Protein AF-A0A0U1DYI3-F1 (afdb_monomer)

Solvent-accessible surface area (backbone atoms only — not comparable to full-atom values): 13463 Å² total; per-residue (Å²): 110,65,49,66,52,28,63,74,44,51,76,46,59,40,21,33,39,53,52,50,93,85,54,82,95,59,76,61,52,73,44,30,88,80,45,42,19,64,55,32,14,53,51,34,18,60,38,49,72,36,72,70,21,25,23,59,36,43,20,56,48,52,52,47,29,52,50,22,42,48,50,27,14,52,50,64,50,70,53,93,82,72,96,64,70,62,54,54,52,27,42,40,32,20,21,21,46,53,13,14,49,52,27,3,35,49,48,36,30,52,76,70,68,48,51,75,76,51,30,54,41,50,42,40,52,51,50,52,44,4,51,50,49,49,34,69,74,34,84,80,52,47,44,48,89,99,51,103,42,44,48,62,46,50,46,37,24,70,54,50,76,85,72,60,88,92,59,91,48,84,78,68,54,85,52,40,59,62,29,38,40,42,46,45,45,50,48,33,40,54,45,61,64,52,48,60,78,45,94,48,44,65,62,87,52,31,57,81,53,43,68,57,54,76,61,77,47,54,83,92,44,44,67,61,50,45,52,21,45,50,51,42,33,37,77,72,76,45,61,56,50,55,62,52,36,44,54,32,20,29,32,14,37,72,104

Nearest PDB structures (foldseek):
  7fik-assembly1_O  TM=2.768E-01  e=4.141E+00  Xenopus laevis
  7mwr-assembly1_B  TM=2.407E-01  e=6.185E+00  synthetic construct

pLDDT: mean 81.34, std 14.05, range [35.44, 97.56]

Mean predicted aligned error: 7.15 Å

Foldseek 3Di:
DLQVVLLVCLLQLCLLQPNPPPRPPHHRDDCNVVLQNPVLLQVLLVQLLDLNSLQQNLLSLLVLLVVLLLVLLLVLLVDPDDPDPPSLSSLLSSLLSLLSNLLSLLVNCVVVVHDPLVSLQSSLVSNVSNLCVNLVPDDVSQDDPPDPDGSLLSSCQRRPDNRDPPPPDPVSPCCNLLSVLLSSLLSNCVSNVQFAPDPLADNVQDDHGHGNGLSSDDPVCSVVSSRSSLSVCVVSVNNCSSVSSVVSNCSSSVD

Structure (mmCIF, N/CA/C/O backbone):
data_AF-A0A0U1DYI3-F1
#
_entry.id   AF-A0A0U1DYI3-F1
#
loop_
_atom_site.group_PDB
_atom_site.id
_atom_site.type_symbol
_atom_site.label_atom_id
_atom_site.label_alt_id
_atom_site.label_comp_id
_atom_site.label_asym_id
_atom_site.label_entity_id
_atom_site.label_seq_id
_atom_site.pdbx_PDB_ins_code
_atom_site.Cartn_x
_atom_site.Cartn_y
_atom_site.Cartn_z
_atom_site.occupancy
_atom_site.B_iso_or_equiv
_atom_site.auth_seq_id
_atom_site.auth_comp_id
_atom_site.auth_asym_id
_atom_site.auth_atom_id
_atom_site.pdbx_PDB_model_num
ATOM 1 N N . MET A 1 1 ? -18.669 -13.130 19.307 1.00 49.28 1 MET A N 1
ATOM 2 C CA . MET A 1 1 ? -19.810 -12.830 18.419 1.00 49.28 1 MET A CA 1
ATOM 3 C C . MET A 1 1 ? -19.307 -11.941 17.291 1.00 49.28 1 MET A C 1
ATOM 5 O O . MET A 1 1 ? -19.228 -12.458 16.195 1.00 49.28 1 MET A O 1
ATOM 9 N N . ILE A 1 2 ? -18.724 -10.771 17.591 1.00 54.38 2 ILE A N 1
ATOM 10 C CA . ILE A 1 2 ? -18.067 -9.880 16.605 1.00 54.38 2 ILE A CA 1
ATOM 11 C C . ILE A 1 2 ? -17.013 -10.596 15.723 1.00 54.38 2 ILE A C 1
ATOM 13 O O . ILE A 1 2 ? -17.045 -10.454 14.509 1.00 54.38 2 ILE A O 1
ATOM 17 N N . ALA A 1 3 ? -16.145 -11.452 16.282 1.00 49.19 3 ALA A N 1
ATOM 18 C CA . ALA A 1 3 ? -15.135 -12.175 15.486 1.00 49.19 3 ALA A CA 1
ATOM 19 C C . ALA A 1 3 ? -15.698 -13.188 14.458 1.00 49.19 3 ALA A C 1
ATOM 21 O O . ALA A 1 3 ? -15.074 -13.418 13.431 1.00 49.19 3 ALA A O 1
ATOM 22 N N . ALA A 1 4 ? -16.868 -13.791 14.710 1.00 48.50 4 ALA A N 1
ATOM 23 C CA . ALA A 1 4 ? -17.509 -14.684 13.734 1.00 48.50 4 ALA A CA 1
ATOM 24 C C . ALA A 1 4 ? -18.247 -13.890 12.641 1.00 48.50 4 ALA A C 1
ATOM 26 O O . ALA A 1 4 ? -18.343 -14.345 11.504 1.00 48.50 4 ALA A O 1
ATOM 27 N N . ASP A 1 5 ? -18.733 -12.695 12.990 1.00 59.09 5 ASP A N 1
ATOM 28 C CA . ASP A 1 5 ? -19.397 -11.781 12.063 1.00 59.09 5 ASP A CA 1
ATOM 29 C C . ASP A 1 5 ? -18.382 -11.089 11.129 1.00 59.09 5 ASP A C 1
ATOM 31 O O . ASP A 1 5 ? -18.701 -10.826 9.976 1.00 59.09 5 ASP A O 1
ATOM 35 N N . ALA A 1 6 ? -17.137 -10.877 11.574 1.00 63.16 6 ALA A N 1
ATOM 36 C CA . ALA A 1 6 ? -16.061 -10.282 10.775 1.00 63.16 6 ALA A CA 1
ATOM 37 C C . ALA A 1 6 ? -15.700 -11.107 9.523 1.00 63.16 6 ALA A C 1
ATOM 39 O O . ALA A 1 6 ? -15.696 -10.571 8.419 1.00 63.16 6 ALA A O 1
ATOM 40 N N . VAL A 1 7 ? -15.499 -12.422 9.670 1.00 69.56 7 VAL A N 1
ATOM 41 C CA . VAL A 1 7 ? -15.219 -13.333 8.539 1.00 69.56 7 VAL A CA 1
ATOM 42 C C . VAL A 1 7 ? -16.392 -13.369 7.549 1.00 69.56 7 VAL A C 1
ATOM 44 O O . VAL A 1 7 ? -16.213 -13.395 6.333 1.00 69.56 7 VAL A O 1
ATOM 47 N N . ALA A 1 8 ? -17.630 -13.308 8.051 1.00 71.19 8 ALA A N 1
ATOM 48 C CA . ALA A 1 8 ? -18.823 -13.279 7.204 1.00 71.19 8 ALA A CA 1
ATOM 49 C C . ALA A 1 8 ? -18.951 -11.985 6.374 1.00 71.19 8 ALA A C 1
ATOM 51 O O . ALA A 1 8 ? -19.665 -11.974 5.368 1.00 71.19 8 ALA A O 1
ATOM 52 N N . LEU A 1 9 ? -18.269 -10.910 6.783 1.00 79.31 9 LEU A N 1
ATOM 53 C CA . LEU A 1 9 ? -18.264 -9.614 6.108 1.00 79.31 9 LEU A CA 1
ATOM 54 C C . LEU A 1 9 ? -17.097 -9.444 5.125 1.00 79.31 9 LEU A C 1
ATOM 56 O O . LEU A 1 9 ? -17.082 -8.459 4.394 1.00 79.31 9 LEU A O 1
ATOM 60 N N . GLU A 1 10 ? -16.151 -10.381 5.033 1.00 83.25 10 GLU A N 1
ATOM 61 C CA . GLU A 1 10 ? -15.030 -10.286 4.082 1.00 83.25 10 GLU A CA 1
ATOM 62 C C . GLU A 1 10 ? -15.452 -10.058 2.621 1.00 83.25 10 GLU A C 1
ATOM 64 O O . GLU A 1 10 ? -14.819 -9.231 1.957 1.00 83.25 10 GLU A O 1
ATOM 69 N N . PRO A 1 11 ? -16.515 -10.709 2.087 1.00 79.69 11 PRO A N 1
ATOM 70 C CA . PRO A 1 11 ? -16.958 -10.448 0.718 1.00 79.69 11 PRO A CA 1
ATOM 71 C C . PRO A 1 11 ? -17.399 -8.996 0.505 1.00 79.69 11 PRO A C 1
ATOM 73 O O . PRO A 1 11 ? -17.396 -8.510 -0.619 1.00 79.69 11 PRO A O 1
ATOM 76 N N . TYR A 1 12 ? -17.776 -8.295 1.576 1.00 84.19 12 TYR A N 1
ATOM 77 C CA . TYR A 1 12 ? -18.286 -6.934 1.508 1.00 84.19 12 TYR A CA 1
ATOM 78 C C . TYR A 1 12 ? -17.201 -5.869 1.322 1.00 84.19 12 TYR A C 1
ATOM 80 O O . TYR A 1 12 ? -17.501 -4.762 0.884 1.00 84.19 12 TYR A O 1
ATOM 88 N N . GLN A 1 13 ? -15.940 -6.191 1.616 1.00 89.56 13 GLN A N 1
ATOM 89 C CA . GLN A 1 13 ? -14.826 -5.234 1.584 1.00 89.56 13 GLN A CA 1
ATOM 90 C C . GLN A 1 13 ? -14.626 -4.591 0.206 1.00 89.56 13 GLN A C 1
ATOM 92 O O . GLN A 1 13 ? -14.303 -3.413 0.112 1.00 89.56 13 GLN A O 1
ATOM 97 N N . GLU A 1 14 ? -14.908 -5.339 -0.855 1.00 88.00 14 GLU A N 1
ATOM 98 C CA . GLU A 1 14 ? -14.876 -4.864 -2.240 1.00 88.00 14 GLU A CA 1
ATOM 99 C C . GLU A 1 14 ? -15.999 -3.842 -2.529 1.00 88.00 14 GLU A C 1
ATOM 101 O O . GLU A 1 14 ? -15.802 -2.823 -3.197 1.00 88.00 14 GLU A O 1
ATOM 106 N N . ALA A 1 15 ? -17.187 -4.049 -1.947 1.00 86.38 15 ALA A N 1
ATOM 107 C CA . ALA A 1 15 ? -18.325 -3.141 -2.104 1.00 86.38 15 ALA A CA 1
ATOM 108 C C . ALA A 1 15 ? -18.088 -1.811 -1.380 1.00 86.38 15 ALA A C 1
ATOM 110 O O . ALA A 1 15 ? -18.518 -0.766 -1.873 1.00 86.38 15 ALA A O 1
ATOM 111 N N . LEU A 1 16 ? -17.378 -1.843 -0.242 1.00 87.94 16 LEU A N 1
ATOM 112 C CA . LEU A 1 16 ? -17.003 -0.649 0.528 1.00 87.94 16 LEU A CA 1
ATOM 113 C C . LEU A 1 16 ? -16.204 0.357 -0.305 1.00 87.94 16 LEU A C 1
ATOM 115 O O . LEU A 1 16 ? -16.289 1.557 -0.063 1.00 87.94 16 LEU A O 1
ATOM 119 N N . VAL A 1 17 ? -15.451 -0.128 -1.292 1.00 88.19 17 VAL A N 1
ATOM 120 C CA . VAL A 1 17 ? -14.578 0.690 -2.142 1.00 88.19 17 VAL A CA 1
ATOM 121 C C . VAL A 1 17 ? -15.110 0.843 -3.567 1.00 88.19 17 VAL A C 1
ATOM 123 O O . VAL A 1 17 ? -14.419 1.349 -4.449 1.00 88.19 17 VAL A O 1
ATOM 126 N N . GLY A 1 18 ? -16.362 0.439 -3.801 1.00 82.75 18 GLY A N 1
ATOM 127 C CA . GLY A 1 18 ? -17.023 0.557 -5.100 1.00 82.75 18 GLY A CA 1
ATOM 128 C C . GLY A 1 18 ? -16.505 -0.417 -6.162 1.00 82.75 18 GLY A C 1
ATOM 129 O O . GLY A 1 18 ? -16.789 -0.216 -7.342 1.00 82.75 18 GLY A O 1
ATOM 130 N N . HIS A 1 19 ? -15.775 -1.463 -5.769 1.00 81.69 19 HIS A N 1
ATOM 131 C CA . HIS A 1 19 ? -15.280 -2.509 -6.660 1.00 81.69 19 HIS A CA 1
ATOM 132 C C . HIS A 1 19 ? -16.245 -3.705 -6.652 1.00 81.69 19 HIS A C 1
ATOM 134 O O . HIS A 1 19 ? -16.030 -4.716 -6.003 1.00 81.69 19 HIS A O 1
ATOM 140 N N . ASN A 1 20 ? -17.388 -3.582 -7.326 1.00 68.44 20 ASN A N 1
ATOM 141 C CA . ASN A 1 20 ? -18.515 -4.510 -7.161 1.00 68.44 20 ASN A CA 1
ATOM 142 C C . ASN A 1 20 ? -18.722 -5.511 -8.313 1.00 68.44 20 ASN A C 1
ATOM 144 O O . ASN A 1 20 ? -19.794 -6.113 -8.398 1.00 68.44 20 ASN A O 1
ATOM 148 N N . SER A 1 21 ? -17.736 -5.711 -9.195 1.00 60.72 21 SER A N 1
ATOM 149 C CA . SER A 1 21 ? -17.900 -6.538 -10.405 1.00 60.72 21 SER A CA 1
ATOM 150 C C . SER A 1 21 ? -18.296 -7.988 -10.115 1.00 60.72 21 SER A C 1
ATOM 152 O O . SER A 1 21 ? -19.031 -8.580 -10.907 1.00 60.72 21 SER A O 1
ATOM 154 N N . ASP A 1 22 ? -17.884 -8.534 -8.966 1.00 59.88 22 ASP A N 1
ATOM 155 C CA . ASP A 1 22 ? -18.009 -9.967 -8.664 1.00 59.88 22 ASP A CA 1
ATOM 156 C C . ASP A 1 22 ? -18.775 -10.292 -7.370 1.00 59.88 22 ASP A C 1
ATOM 158 O O . ASP A 1 22 ? -18.963 -11.462 -7.022 1.00 59.88 22 ASP A O 1
ATOM 162 N N . ILE A 1 23 ? -19.298 -9.278 -6.677 1.00 66.00 23 ILE A N 1
ATOM 163 C CA . ILE A 1 23 ? -20.012 -9.438 -5.405 1.00 66.00 23 ILE A CA 1
ATOM 164 C C . ILE A 1 23 ? -21.522 -9.379 -5.633 1.00 66.00 23 ILE A C 1
ATOM 166 O O . ILE A 1 23 ? -22.064 -8.392 -6.126 1.00 66.00 23 ILE A O 1
ATOM 170 N N . LYS A 1 24 ? -22.237 -10.439 -5.247 1.00 64.12 24 LYS A N 1
ATOM 171 C CA . LYS A 1 24 ? -23.704 -10.502 -5.341 1.00 64.12 24 LYS A CA 1
ATOM 172 C C . LYS A 1 24 ? -24.340 -10.364 -3.968 1.00 64.12 24 LYS A C 1
ATOM 174 O O . LYS A 1 24 ? -23.971 -11.081 -3.045 1.00 64.12 24 LYS A O 1
ATOM 179 N N . GLY A 1 25 ? -25.359 -9.510 -3.872 1.00 67.56 25 GLY A N 1
ATOM 180 C CA . GLY A 1 25 ? -26.150 -9.331 -2.648 1.00 67.56 25 GLY A CA 1
ATOM 181 C C . GLY A 1 25 ? -25.601 -8.286 -1.677 1.00 67.56 25 GLY A C 1
ATOM 182 O O . GLY A 1 25 ? -26.141 -8.150 -0.584 1.00 67.56 25 GLY A O 1
ATOM 183 N N . PHE A 1 26 ? -24.578 -7.540 -2.088 1.00 73.81 26 PHE A N 1
ATOM 184 C CA . PHE A 1 26 ? -24.000 -6.444 -1.331 1.00 73.81 26 PHE A CA 1
ATOM 185 C C . PHE A 1 26 ? -24.028 -5.170 -2.172 1.00 73.81 26 PHE A C 1
ATOM 187 O O . PHE A 1 26 ? -23.284 -5.043 -3.141 1.00 73.81 26 PHE A O 1
ATOM 194 N N . GLU A 1 27 ? -24.911 -4.246 -1.809 1.00 75.44 27 GLU A N 1
ATOM 195 C CA . GLU A 1 27 ? -24.921 -2.904 -2.389 1.00 75.44 27 GLU A CA 1
ATOM 196 C C . GLU A 1 27 ? -23.833 -2.056 -1.717 1.00 75.44 27 GLU A C 1
ATOM 198 O O . GLU A 1 27 ? -23.638 -2.198 -0.506 1.00 75.44 27 GLU A O 1
ATOM 203 N N . PRO A 1 28 ? -23.143 -1.165 -2.450 1.00 78.19 28 PRO A N 1
ATOM 204 C CA . PRO A 1 28 ? -22.241 -0.202 -1.834 1.00 78.19 28 PRO A CA 1
ATOM 205 C C . PRO A 1 28 ? -22.961 0.620 -0.756 1.00 78.19 28 PRO A C 1
ATOM 207 O O . PRO A 1 28 ? -24.083 1.087 -0.965 1.00 78.19 28 PRO A O 1
ATOM 210 N N . ILE A 1 29 ? -22.307 0.827 0.388 1.00 78.25 29 ILE A N 1
ATOM 211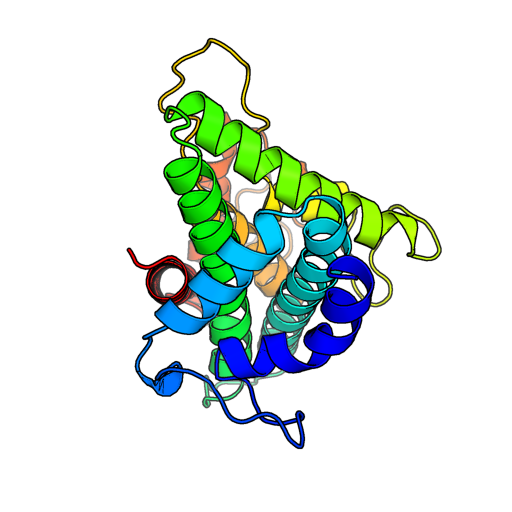 C CA . ILE A 1 29 ? -22.729 1.833 1.374 1.00 78.25 29 ILE A CA 1
ATOM 212 C C . ILE A 1 29 ? -21.966 3.132 1.148 1.00 78.25 29 ILE A C 1
ATOM 214 O O . ILE A 1 29 ? -20.773 3.114 0.855 1.00 78.25 29 ILE A O 1
ATOM 218 N N . GLY A 1 30 ? -22.653 4.259 1.324 1.00 79.75 30 GLY A N 1
ATOM 219 C CA . GLY A 1 30 ? -22.096 5.571 0.997 1.00 79.75 30 GLY A CA 1
ATOM 220 C C . GLY A 1 30 ? -22.051 5.814 -0.513 1.00 79.75 30 GLY A C 1
ATOM 221 O O . GLY A 1 30 ? -22.873 5.271 -1.255 1.00 79.75 30 GLY A O 1
ATOM 222 N N . SER A 1 31 ? -21.096 6.636 -0.955 1.00 82.19 31 SER A N 1
ATOM 223 C CA . SER A 1 31 ? -20.943 7.020 -2.366 1.00 82.19 31 SER A CA 1
ATOM 224 C C . SER A 1 31 ? -19.506 6.785 -2.858 1.00 82.19 31 SER A C 1
ATOM 226 O O . SER A 1 31 ? -18.843 7.726 -3.297 1.00 82.19 31 SER A O 1
ATOM 228 N N . PRO A 1 32 ? -19.001 5.531 -2.851 1.00 79.94 32 PRO A N 1
ATOM 229 C CA . PRO A 1 32 ? -17.612 5.245 -3.219 1.00 79.94 32 PRO A CA 1
ATOM 230 C C . PRO A 1 32 ? -17.267 5.595 -4.673 1.00 79.94 32 PRO A C 1
ATOM 232 O O . PRO A 1 32 ? -16.110 5.843 -5.009 1.00 79.94 32 PRO A O 1
ATOM 235 N N . GLY A 1 33 ? -18.268 5.671 -5.556 1.00 75.94 33 GLY A N 1
ATOM 236 C CA . GLY A 1 33 ? -18.087 6.181 -6.918 1.00 75.94 33 GLY A CA 1
ATOM 237 C C . GLY A 1 33 ? -17.556 7.619 -6.956 1.00 75.94 33 GLY A C 1
ATOM 238 O O . GLY A 1 33 ? -16.723 7.922 -7.811 1.00 75.94 33 GLY A O 1
ATOM 239 N N . ASP A 1 34 ? -17.966 8.438 -5.985 1.00 80.06 34 ASP A N 1
ATOM 240 C CA . ASP A 1 34 ? -17.637 9.861 -5.859 1.00 80.06 34 ASP A CA 1
ATOM 241 C C . ASP A 1 34 ? -16.410 10.114 -4.959 1.00 80.06 34 ASP A C 1
ATOM 243 O O . ASP A 1 34 ? -16.063 11.264 -4.709 1.00 80.06 34 ASP A O 1
ATOM 247 N N . GLY A 1 35 ? -15.764 9.050 -4.463 1.00 80.56 35 GLY A N 1
ATOM 248 C CA . GLY A 1 35 ? -14.655 9.130 -3.504 1.00 80.56 35 GLY A CA 1
ATOM 249 C C . GLY A 1 35 ? -15.084 9.292 -2.043 1.00 80.56 35 GLY A C 1
ATOM 250 O O . GLY A 1 35 ? -14.237 9.363 -1.159 1.00 80.56 35 GLY A O 1
ATOM 251 N N . ASP A 1 36 ? -16.388 9.289 -1.747 1.00 86.75 36 ASP A N 1
ATOM 252 C CA . ASP A 1 36 ? -16.881 9.331 -0.369 1.00 86.75 36 ASP A CA 1
ATOM 253 C C . ASP A 1 36 ? -16.841 7.939 0.279 1.00 86.75 36 ASP A C 1
ATOM 255 O O . ASP A 1 36 ? -17.748 7.116 0.106 1.00 86.75 36 ASP A O 1
ATOM 259 N N . LEU A 1 37 ? -15.756 7.691 1.019 1.00 91.31 37 LEU A N 1
ATOM 260 C CA . LEU A 1 37 ? -15.494 6.439 1.734 1.00 91.31 37 LEU A CA 1
ATOM 261 C C . LEU A 1 37 ? -15.743 6.531 3.249 1.00 91.31 37 LEU A C 1
ATOM 263 O O . LEU A 1 37 ? -15.229 5.706 4.006 1.00 91.31 37 LEU A O 1
ATOM 267 N N . GLU A 1 38 ? -16.541 7.495 3.728 1.00 92.00 38 GLU A N 1
ATOM 268 C CA . GLU A 1 38 ? -16.832 7.626 5.168 1.00 92.00 38 GLU A CA 1
ATOM 269 C C . GLU A 1 38 ? -17.431 6.340 5.746 1.00 92.00 38 GLU A C 1
ATOM 271 O O . GLU A 1 38 ? -16.986 5.839 6.777 1.00 92.00 38 GLU A O 1
ATOM 276 N N . ALA A 1 39 ? -18.386 5.746 5.033 1.00 90.00 39 ALA A N 1
ATOM 277 C CA . ALA A 1 39 ? -19.015 4.504 5.456 1.00 90.00 39 ALA A CA 1
ATOM 278 C C . ALA A 1 39 ? -18.017 3.332 5.531 1.00 90.00 39 ALA A C 1
ATOM 280 O O . ALA A 1 39 ? -18.128 2.500 6.430 1.00 90.00 39 ALA A O 1
ATOM 281 N N . ALA A 1 40 ? -17.031 3.279 4.628 1.00 91.44 40 ALA A N 1
ATOM 282 C CA . ALA A 1 40 ? -15.976 2.270 4.662 1.00 91.44 40 ALA A CA 1
ATOM 283 C C . ALA A 1 40 ? -15.074 2.450 5.888 1.00 91.44 40 ALA A C 1
ATOM 285 O O . ALA A 1 40 ? -14.853 1.489 6.625 1.00 91.44 40 ALA A O 1
ATOM 286 N N . ARG A 1 41 ? -14.619 3.683 6.154 1.00 93.19 41 ARG A N 1
ATOM 287 C CA . ARG A 1 41 ? -13.810 4.004 7.341 1.00 93.19 41 ARG A CA 1
ATOM 288 C C . ARG A 1 41 ? -14.528 3.651 8.638 1.00 93.19 41 ARG A C 1
ATOM 290 O O . ARG A 1 41 ? -13.937 2.983 9.476 1.00 93.19 41 ARG A O 1
ATOM 297 N N . ASN A 1 42 ? -15.813 3.988 8.753 1.00 91.56 42 ASN A N 1
ATOM 298 C CA . ASN A 1 42 ? -16.614 3.677 9.940 1.00 91.56 42 ASN A CA 1
ATOM 299 C C . ASN A 1 42 ? -16.744 2.159 10.173 1.00 91.56 42 ASN A C 1
ATOM 301 O O . ASN A 1 42 ? -16.792 1.707 11.316 1.00 91.56 42 ASN A O 1
ATOM 305 N N . VAL A 1 43 ? -16.799 1.345 9.109 1.00 91.88 43 VAL A N 1
ATOM 306 C CA . VAL A 1 43 ? -16.779 -0.122 9.251 1.00 91.88 43 VAL A CA 1
ATOM 307 C C . VAL A 1 43 ? -15.446 -0.584 9.839 1.00 91.88 43 VAL A C 1
ATOM 309 O O . VAL A 1 43 ? -15.458 -1.355 10.798 1.00 91.88 43 VAL A O 1
ATOM 312 N N . PHE A 1 44 ? -14.318 -0.097 9.314 1.00 93.06 44 PHE A N 1
ATOM 313 C CA . PHE A 1 44 ? -12.995 -0.429 9.851 1.00 93.06 44 PHE A CA 1
ATOM 314 C C . PHE A 1 44 ? -12.815 0.070 11.289 1.00 93.06 44 PHE A C 1
ATOM 316 O O . PHE A 1 44 ? -12.401 -0.715 12.131 1.00 93.06 44 PHE A O 1
ATOM 323 N N . GLU A 1 45 ? -13.226 1.300 11.613 1.00 93.44 45 GLU A N 1
ATOM 324 C CA . GLU A 1 45 ? -13.203 1.850 12.979 1.00 93.44 45 GLU A CA 1
ATOM 325 C C . GLU A 1 45 ? -13.940 0.933 13.971 1.00 93.44 45 GLU A C 1
ATOM 327 O O . G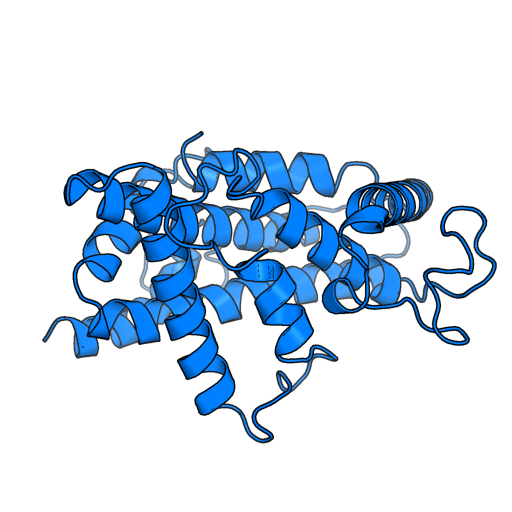LU A 1 45 ? -13.414 0.567 15.027 1.00 93.44 45 GLU A O 1
ATOM 332 N N . VAL A 1 46 ? -15.169 0.531 13.629 1.00 92.38 46 VAL A N 1
ATOM 333 C CA . VAL A 1 46 ? -15.994 -0.322 14.493 1.00 92.38 46 VAL A CA 1
ATOM 334 C C . VAL A 1 46 ? -15.374 -1.709 14.652 1.00 92.38 46 VAL A C 1
ATOM 336 O O . VAL A 1 46 ? -15.344 -2.233 15.768 1.00 92.38 46 VAL A O 1
ATOM 339 N N . ILE A 1 47 ? -14.874 -2.311 13.571 1.00 91.12 47 ILE A N 1
ATOM 340 C CA . ILE A 1 47 ? -14.224 -3.626 13.620 1.00 91.12 47 ILE A CA 1
ATOM 341 C C . ILE A 1 47 ? -12.920 -3.567 14.430 1.00 91.12 47 ILE A C 1
ATOM 343 O O . ILE A 1 47 ? -12.690 -4.440 15.269 1.00 91.12 47 ILE A O 1
ATOM 347 N N . ASP A 1 48 ? -12.119 -2.515 14.259 1.00 90.88 48 ASP A N 1
ATOM 348 C CA . ASP A 1 48 ? -10.830 -2.322 14.930 1.00 90.88 48 ASP A CA 1
ATOM 349 C C . ASP A 1 48 ? -10.955 -2.130 16.448 1.00 90.88 48 ASP A C 1
ATOM 351 O O . ASP A 1 48 ? -10.014 -2.424 17.200 1.00 90.88 48 ASP A O 1
ATOM 355 N N . SER A 1 49 ? -12.142 -1.731 16.923 1.00 89.31 49 SER A N 1
ATOM 356 C CA . SER A 1 49 ? -12.458 -1.669 18.354 1.00 89.31 49 SER A CA 1
ATOM 357 C C . SER A 1 49 ? -12.443 -3.048 19.045 1.00 89.31 49 SER A C 1
ATOM 359 O O . SER A 1 49 ? -12.237 -3.127 20.262 1.00 89.31 49 SER A O 1
ATOM 361 N N . ASP A 1 50 ? -12.591 -4.147 18.290 1.00 89.50 50 ASP A N 1
ATOM 362 C CA . ASP A 1 50 ? -12.416 -5.528 18.753 1.00 89.50 50 ASP A CA 1
ATOM 363 C C . ASP A 1 50 ? -11.179 -6.150 18.088 1.00 89.50 50 ASP A C 1
ATOM 365 O O . ASP A 1 50 ? -11.191 -6.578 16.936 1.00 89.50 50 ASP A O 1
ATOM 369 N N . ARG A 1 51 ? -10.089 -6.280 18.853 1.00 84.50 51 ARG A N 1
ATOM 370 C CA . ARG A 1 51 ? -8.807 -6.811 18.352 1.00 84.50 51 ARG A CA 1
ATOM 371 C C . ARG A 1 51 ? -8.866 -8.258 17.854 1.00 84.50 51 ARG A C 1
ATOM 373 O O . ARG A 1 51 ? -7.928 -8.691 17.193 1.00 84.50 51 ARG A O 1
ATOM 380 N N . GLY A 1 52 ? -9.890 -9.031 18.215 1.00 83.06 52 GLY A N 1
ATOM 381 C CA . GLY A 1 52 ? -10.110 -10.367 17.665 1.00 83.06 52 GLY A CA 1
ATOM 382 C C . GLY A 1 52 ? -10.741 -10.306 16.276 1.00 83.06 52 GLY A C 1
ATOM 383 O O . GLY A 1 52 ? -10.291 -11.010 15.381 1.00 83.06 52 GLY A O 1
ATOM 384 N N . ALA A 1 53 ? -11.739 -9.441 16.095 1.00 85.31 53 ALA A N 1
ATOM 385 C CA . ALA A 1 53 ? -12.398 -9.214 14.810 1.00 85.31 53 ALA A CA 1
ATOM 386 C C . ALA A 1 53 ? -11.480 -8.521 13.791 1.00 85.31 53 ALA A C 1
ATOM 388 O O . ALA A 1 53 ? -11.426 -8.931 12.632 1.00 85.31 53 ALA A O 1
ATOM 389 N N . ALA A 1 54 ? -10.717 -7.526 14.250 1.00 87.44 54 ALA A N 1
ATOM 390 C CA . ALA A 1 54 ? -9.786 -6.748 13.439 1.00 87.4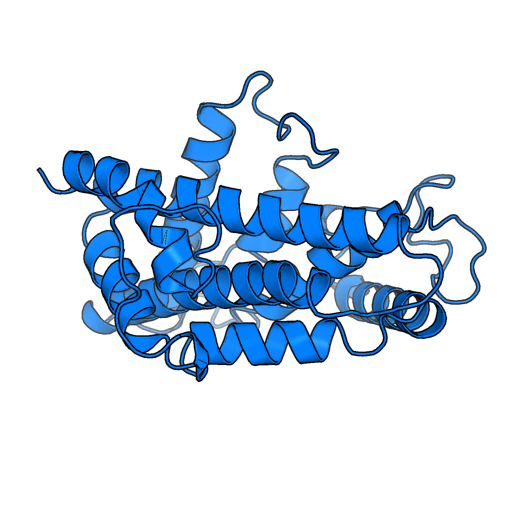4 54 ALA A CA 1
ATOM 391 C C . ALA A 1 54 ? -8.763 -7.613 12.698 1.00 87.44 54 ALA A C 1
ATOM 393 O O . ALA A 1 54 ? -8.464 -7.358 11.540 1.00 87.44 54 ALA A O 1
ATOM 394 N N . LYS A 1 55 ? -8.238 -8.658 13.351 1.00 87.88 55 LYS A N 1
ATOM 395 C CA . LYS A 1 55 ? -7.190 -9.513 12.778 1.00 87.88 55 LYS A CA 1
ATOM 396 C C . LYS A 1 55 ? -7.630 -10.186 11.486 1.00 87.88 55 LYS A C 1
ATOM 398 O O . LYS A 1 55 ? -6.965 -10.026 10.473 1.00 87.88 55 LYS A O 1
ATOM 403 N N . GLU A 1 56 ? -8.750 -10.900 11.531 1.00 86.81 56 GLU A N 1
ATOM 404 C CA . GLU A 1 56 ? -9.265 -11.647 10.378 1.00 86.81 56 GLU A CA 1
ATOM 405 C C . GLU A 1 56 ? -9.753 -10.688 9.286 1.00 86.81 56 GLU A C 1
ATOM 407 O O . GLU A 1 56 ? -9.386 -10.811 8.119 1.00 86.81 56 GLU A O 1
ATOM 412 N N . PHE A 1 57 ? -10.519 -9.661 9.675 1.00 90.12 57 PHE A N 1
ATOM 413 C CA . PHE A 1 57 ? -11.071 -8.706 8.718 1.00 90.12 57 PHE A CA 1
ATOM 414 C C . PHE A 1 57 ? -9.971 -7.919 7.997 1.00 90.12 57 PHE A C 1
ATOM 416 O O . PHE A 1 57 ? -9.991 -7.821 6.769 1.00 90.12 57 PHE A O 1
ATOM 423 N N . ASN A 1 58 ? -8.980 -7.402 8.729 1.00 90.50 58 ASN A N 1
ATOM 424 C CA . ASN A 1 58 ? -7.892 -6.638 8.124 1.00 90.50 58 ASN A CA 1
ATOM 425 C C . ASN A 1 58 ? -6.953 -7.540 7.324 1.00 90.50 58 ASN A C 1
ATOM 427 O O . ASN A 1 58 ? -6.546 -7.123 6.248 1.00 90.50 58 ASN A O 1
ATOM 431 N N . ALA A 1 59 ? -6.695 -8.785 7.748 1.00 89.69 59 ALA A N 1
ATOM 432 C CA . ALA A 1 59 ? -5.940 -9.745 6.936 1.00 89.69 59 ALA A CA 1
ATOM 433 C C . ALA A 1 59 ? -6.602 -9.972 5.566 1.00 89.69 59 ALA A C 1
ATOM 435 O O . ALA A 1 59 ? -5.945 -9.904 4.523 1.00 89.69 59 ALA A O 1
ATOM 436 N N . ALA A 1 60 ? -7.922 -10.180 5.551 1.00 89.94 60 ALA A N 1
ATOM 437 C CA . ALA A 1 60 ? -8.681 -10.363 4.319 1.00 89.94 60 ALA A CA 1
ATOM 438 C C . ALA A 1 60 ? -8.702 -9.103 3.436 1.00 89.94 60 ALA A C 1
ATOM 440 O O . ALA A 1 60 ? -8.704 -9.222 2.206 1.00 89.94 60 ALA A O 1
ATOM 441 N N . ALA A 1 61 ? -8.715 -7.911 4.041 1.00 91.81 61 ALA A N 1
ATOM 442 C CA . ALA A 1 61 ? -8.666 -6.641 3.322 1.00 91.81 61 ALA A CA 1
ATOM 443 C C . ALA A 1 61 ? -7.262 -6.365 2.751 1.00 91.81 61 ALA A C 1
ATOM 445 O O . ALA A 1 61 ? -7.129 -6.001 1.586 1.00 91.81 61 ALA A O 1
ATOM 446 N N . GLU A 1 62 ? -6.206 -6.608 3.528 1.00 89.94 62 GLU A N 1
ATOM 447 C CA . GLU A 1 62 ? -4.808 -6.486 3.100 1.00 89.94 62 GLU A CA 1
ATOM 448 C C . GLU A 1 62 ? -4.502 -7.439 1.937 1.00 89.94 62 GLU A C 1
ATOM 450 O O . GLU A 1 62 ? -3.902 -7.026 0.944 1.00 89.94 62 GLU A O 1
ATOM 455 N N . GLN A 1 63 ? -4.999 -8.681 1.983 1.00 88.31 63 GLN A N 1
ATOM 456 C CA . GLN A 1 63 ? -4.871 -9.612 0.860 1.00 88.31 63 GLN A CA 1
ATOM 457 C C . GLN A 1 63 ? -5.553 -9.087 -0.415 1.00 88.31 63 GLN A C 1
ATOM 459 O O . GLN A 1 63 ? -5.011 -9.265 -1.506 1.00 88.31 63 GLN A O 1
ATOM 464 N N . LYS A 1 64 ? -6.709 -8.416 -0.308 1.00 90.12 64 LYS A N 1
ATOM 465 C CA . LYS A 1 64 ? -7.380 -7.791 -1.465 1.00 90.12 64 LYS A CA 1
ATOM 466 C C . LYS A 1 64 ? -6.570 -6.631 -2.029 1.00 90.12 64 LYS A C 1
ATOM 468 O O . LYS A 1 64 ? -6.378 -6.570 -3.240 1.00 90.12 64 LYS A O 1
ATOM 473 N N . VAL A 1 65 ? -6.008 -5.773 -1.172 1.00 91.50 65 VAL A N 1
ATOM 474 C CA . VAL A 1 65 ? -5.087 -4.707 -1.608 1.00 91.50 65 VAL A CA 1
ATOM 475 C C . VAL A 1 65 ? -3.928 -5.296 -2.421 1.00 91.50 65 VAL A C 1
ATOM 477 O O . VAL A 1 65 ? -3.638 -4.802 -3.511 1.00 91.50 65 VAL A O 1
ATOM 480 N N . ILE A 1 66 ? -3.308 -6.379 -1.939 1.00 88.19 66 ILE A N 1
ATOM 481 C CA . ILE A 1 66 ? -2.218 -7.071 -2.649 1.00 88.19 66 ILE A CA 1
ATOM 482 C C . ILE A 1 66 ? -2.705 -7.618 -3.995 1.00 88.19 66 ILE A C 1
ATOM 484 O O . ILE A 1 66 ? -2.050 -7.408 -5.016 1.00 88.19 66 ILE A O 1
ATOM 488 N N . ASN A 1 67 ? -3.868 -8.274 -4.019 1.00 87.38 67 ASN A N 1
ATOM 489 C CA . ASN A 1 67 ? -4.434 -8.847 -5.240 1.00 87.38 67 ASN A CA 1
ATOM 490 C C . ASN A 1 67 ? -4.684 -7.777 -6.308 1.00 87.38 67 ASN A C 1
ATOM 492 O O . ASN A 1 67 ? -4.325 -7.986 -7.465 1.00 87.38 67 ASN A O 1
ATOM 496 N N . HIS A 1 68 ? -5.239 -6.624 -5.931 1.00 89.19 68 HIS A N 1
ATOM 497 C CA . HIS A 1 68 ? -5.479 -5.518 -6.856 1.00 89.19 68 HIS A CA 1
ATOM 498 C C . HIS A 1 68 ? -4.188 -4.857 -7.343 1.00 89.19 68 HIS A C 1
ATOM 500 O O . HIS A 1 68 ? -4.043 -4.606 -8.539 1.00 89.19 68 HIS A O 1
ATOM 506 N N . GLN A 1 69 ? -3.210 -4.610 -6.463 1.00 88.31 69 GLN A N 1
ATOM 507 C CA . GLN A 1 69 ? -1.903 -4.084 -6.886 1.00 88.31 69 GLN A CA 1
ATOM 508 C C . GLN A 1 69 ? -1.242 -5.008 -7.918 1.00 88.31 69 GLN A C 1
ATOM 510 O O . GLN A 1 69 ? -0.707 -4.546 -8.928 1.00 88.31 69 GLN A O 1
ATOM 515 N N . GLN A 1 70 ? -1.355 -6.319 -7.709 1.00 85.12 70 GLN A N 1
ATOM 516 C CA . GLN A 1 70 ? -0.819 -7.325 -8.616 1.00 85.12 70 GLN A CA 1
ATOM 517 C C . GLN A 1 70 ? -1.615 -7.444 -9.916 1.00 85.12 70 GLN A C 1
ATOM 519 O O . GLN A 1 70 ? -1.007 -7.572 -10.979 1.00 85.12 70 GLN A O 1
ATOM 524 N N . ALA A 1 71 ? -2.947 -7.374 -9.863 1.00 85.44 71 ALA A N 1
ATOM 525 C CA . ALA A 1 71 ? -3.800 -7.348 -11.049 1.00 85.44 71 ALA A CA 1
ATOM 526 C C . ALA A 1 71 ? -3.476 -6.133 -11.929 1.00 85.44 71 ALA A C 1
ATOM 528 O O . ALA A 1 71 ? -3.288 -6.274 -13.140 1.00 85.44 71 ALA A O 1
ATOM 529 N N . PHE A 1 72 ? -3.282 -4.967 -11.307 1.00 87.69 72 PHE A N 1
ATOM 530 C CA . PHE A 1 72 ? -2.823 -3.763 -11.987 1.00 87.69 72 PHE A CA 1
ATOM 531 C C . PHE A 1 72 ? -1.442 -3.947 -12.630 1.00 87.69 72 PHE A C 1
ATOM 533 O O . PHE A 1 72 ? -1.267 -3.635 -13.809 1.00 87.69 72 PHE A O 1
ATOM 540 N N . ALA A 1 73 ? -0.467 -4.489 -11.893 1.00 86.12 73 ALA A N 1
ATOM 541 C CA . ALA A 1 73 ? 0.875 -4.740 -12.417 1.00 86.12 73 ALA A CA 1
ATOM 542 C C . ALA A 1 73 ? 0.877 -5.748 -13.582 1.00 86.12 73 ALA A C 1
ATOM 544 O O . ALA A 1 73 ? 1.546 -5.527 -14.589 1.00 86.12 73 ALA A O 1
ATOM 545 N N . HIS A 1 74 ? 0.085 -6.819 -13.503 1.00 82.44 74 HIS A N 1
ATOM 546 C CA . HIS A 1 74 ? -0.057 -7.786 -14.595 1.00 82.44 74 HIS A CA 1
ATOM 547 C C . HIS A 1 74 ? -0.711 -7.167 -15.832 1.00 82.44 74 HIS A C 1
ATOM 549 O O . HIS A 1 74 ? -0.248 -7.391 -16.951 1.00 82.44 74 HIS A O 1
ATOM 555 N N . ALA A 1 75 ? -1.762 -6.364 -15.647 1.00 82.19 75 ALA A N 1
ATOM 556 C CA . ALA A 1 75 ? -2.382 -5.632 -16.745 1.00 82.19 75 ALA A CA 1
ATOM 557 C C . ALA A 1 75 ? -1.379 -4.680 -17.414 1.00 82.19 75 ALA A C 1
ATOM 559 O O . ALA A 1 75 ? -1.374 -4.562 -18.640 1.00 82.19 75 ALA A O 1
ATOM 560 N N . ALA A 1 76 ? -0.490 -4.071 -16.623 1.00 79.81 76 ALA A N 1
ATOM 561 C CA . ALA A 1 76 ? 0.536 -3.171 -17.126 1.00 79.81 76 ALA A CA 1
ATOM 562 C C . ALA A 1 76 ? 1.549 -3.853 -18.068 1.00 79.81 76 ALA A C 1
ATOM 564 O O . ALA A 1 76 ? 2.009 -3.231 -19.026 1.00 79.81 76 ALA A O 1
ATOM 565 N N . ALA A 1 77 ? 1.864 -5.128 -17.824 1.00 78.25 77 ALA A N 1
ATOM 566 C CA . ALA A 1 77 ? 2.753 -5.933 -18.665 1.00 78.25 77 ALA A CA 1
ATOM 567 C C . ALA A 1 77 ? 2.105 -6.418 -19.974 1.00 78.25 77 ALA A C 1
ATOM 569 O O . ALA A 1 77 ? 2.807 -6.743 -20.928 1.00 78.25 77 ALA A O 1
ATOM 570 N N . GLY A 1 78 ? 0.771 -6.506 -20.017 1.00 69.38 78 GLY A N 1
ATOM 571 C CA . GLY A 1 78 ? 0.021 -7.094 -21.131 1.00 69.38 78 GLY A CA 1
ATOM 572 C C . GLY A 1 78 ? -0.573 -6.102 -22.139 1.00 69.38 78 GLY A C 1
ATOM 573 O O . GLY A 1 78 ? -1.191 -6.548 -23.106 1.00 69.38 78 GLY A O 1
ATOM 574 N N . SER A 1 79 ? -0.451 -4.785 -21.931 1.00 57.50 79 SER A N 1
ATOM 575 C CA . SER A 1 79 ? -1.105 -3.776 -22.782 1.00 57.50 79 SER A CA 1
ATOM 576 C C . SER A 1 79 ? -0.149 -3.093 -23.775 1.00 57.50 79 SER A C 1
ATOM 578 O O . SER A 1 79 ? 0.710 -2.310 -23.374 1.00 57.50 79 SER A O 1
ATOM 580 N N . ASP A 1 80 ? -0.374 -3.319 -25.073 1.00 51.22 80 ASP A N 1
ATOM 581 C CA . ASP A 1 80 ? 0.350 -2.739 -26.224 1.00 51.22 80 ASP A CA 1
ATOM 582 C C . ASP A 1 80 ? -0.114 -1.293 -26.552 1.00 51.22 80 ASP A C 1
ATOM 584 O O . ASP A 1 80 ? -0.467 -0.989 -27.678 1.00 51.22 80 ASP A O 1
ATOM 588 N N . GLU A 1 81 ? -0.117 -0.376 -25.577 1.00 49.19 81 GLU A N 1
ATOM 589 C CA . GLU A 1 81 ? -0.728 0.977 -25.645 1.00 49.19 81 GLU A CA 1
ATOM 590 C C . GLU A 1 81 ? -2.253 0.990 -25.387 1.00 49.19 81 GLU A C 1
ATOM 592 O O . GLU A 1 81 ? -3.052 0.836 -26.304 1.00 49.19 81 GLU A O 1
ATOM 597 N N . ALA A 1 82 ? -2.680 1.227 -24.135 1.00 41.12 82 ALA A N 1
ATOM 598 C CA . ALA A 1 82 ? -3.878 2.014 -23.774 1.00 41.12 82 ALA A CA 1
ATOM 599 C C . ALA A 1 82 ? -4.229 1.839 -22.288 1.00 41.12 82 ALA A C 1
ATOM 601 O O . ALA A 1 82 ? -4.647 0.769 -21.849 1.00 41.12 82 ALA A O 1
ATOM 602 N N . ILE A 1 83 ? -4.192 2.937 -21.532 1.00 45.97 83 ILE A N 1
ATOM 603 C CA . ILE A 1 83 ? -4.905 3.059 -20.256 1.00 45.97 83 ILE A CA 1
ATOM 604 C C . ILE A 1 83 ? -6.407 3.146 -20.586 1.00 45.97 83 ILE A C 1
ATOM 606 O O . ILE A 1 83 ? -6.979 4.232 -20.642 1.00 45.97 83 ILE A O 1
ATOM 610 N N . ALA A 1 84 ? -7.039 2.012 -20.878 1.00 36.62 84 ALA A N 1
ATOM 611 C CA . ALA A 1 84 ? -8.486 1.899 -21.014 1.00 36.62 84 ALA A CA 1
ATOM 612 C C . ALA A 1 84 ? -9.049 1.368 -19.691 1.00 36.62 84 ALA A C 1
ATOM 614 O O . ALA A 1 84 ? -8.929 0.174 -19.448 1.00 36.62 84 ALA A O 1
ATOM 615 N N . ASP A 1 85 ? -9.578 2.280 -18.859 1.00 45.28 85 ASP A N 1
ATOM 616 C CA . ASP A 1 85 ? -10.383 2.182 -17.613 1.00 45.28 85 ASP A CA 1
ATOM 617 C C . ASP A 1 85 ? -10.219 0.994 -16.634 1.00 45.28 85 ASP A C 1
ATOM 619 O O . ASP A 1 85 ? -10.250 1.200 -15.425 1.00 45.28 85 ASP A O 1
ATOM 623 N N . THR A 1 86 ? -9.990 -0.226 -17.099 1.00 46.81 86 THR A N 1
ATOM 624 C CA . THR A 1 86 ? -9.835 -1.460 -16.317 1.00 46.81 86 THR A CA 1
ATOM 625 C C . THR A 1 86 ? -8.638 -1.441 -15.350 1.00 46.81 86 THR A C 1
ATOM 627 O O . THR A 1 86 ? -8.862 -1.699 -14.171 1.00 46.81 86 THR A O 1
ATOM 630 N N . PRO A 1 87 ? -7.404 -1.039 -15.740 1.00 57.81 87 PRO A N 1
ATOM 631 C CA . PRO A 1 87 ? -6.285 -0.952 -14.792 1.00 57.81 87 PRO A CA 1
ATOM 632 C C . PRO A 1 87 ? -6.518 0.096 -13.686 1.00 57.81 87 PRO A C 1
ATOM 634 O O . PRO A 1 87 ? -6.038 -0.043 -12.565 1.00 57.81 87 PRO A O 1
ATOM 637 N N . LYS A 1 88 ? -7.301 1.152 -13.953 1.00 69.88 88 LYS A N 1
ATOM 638 C CA . LYS A 1 88 ? -7.626 2.143 -12.916 1.00 69.88 88 LYS A CA 1
ATOM 639 C C . LYS A 1 88 ? -8.531 1.569 -11.831 1.00 69.88 88 LYS A C 1
ATOM 641 O O . LYS A 1 88 ? -8.440 2.034 -10.704 1.00 69.88 88 LYS A O 1
ATOM 646 N N . GLY A 1 89 ? -9.380 0.592 -12.158 1.00 82.19 89 GLY A N 1
ATOM 647 C CA . GLY A 1 89 ? -10.293 -0.036 -11.203 1.00 82.19 89 GLY A CA 1
ATOM 648 C C . GLY A 1 89 ? -9.552 -0.737 -10.068 1.00 82.19 89 GLY A C 1
ATOM 649 O O . GLY A 1 89 ? -9.857 -0.478 -8.909 1.00 82.19 89 GLY A O 1
ATOM 650 N N . ASP A 1 90 ? -8.542 -1.544 -10.398 1.00 87.75 90 ASP A N 1
ATOM 651 C CA . ASP A 1 90 ? -7.714 -2.239 -9.408 1.00 87.75 90 ASP A CA 1
ATOM 652 C C . ASP A 1 90 ? -6.826 -1.269 -8.621 1.00 87.75 90 ASP A C 1
ATOM 654 O O . ASP A 1 90 ? -6.788 -1.316 -7.394 1.00 87.75 90 ASP A O 1
ATOM 658 N N . LEU A 1 91 ? -6.163 -0.321 -9.297 1.00 89.12 91 LEU A N 1
ATOM 659 C CA . LEU A 1 91 ? -5.354 0.690 -8.606 1.00 89.12 91 LEU A CA 1
ATOM 660 C C . LEU A 1 91 ? -6.207 1.516 -7.626 1.00 89.12 91 LEU A C 1
ATOM 662 O O . LEU A 1 91 ? -5.784 1.767 -6.498 1.00 89.12 91 LEU A O 1
ATOM 666 N N . LYS A 1 92 ? -7.417 1.907 -8.051 1.00 90.88 92 LYS A N 1
ATOM 667 C CA . LYS A 1 92 ? -8.395 2.624 -7.229 1.00 90.88 92 LYS A CA 1
ATOM 668 C C . LYS A 1 92 ? -8.854 1.769 -6.055 1.00 90.88 92 LYS A C 1
ATOM 670 O O . LYS A 1 92 ? -8.785 2.252 -4.935 1.00 90.88 92 LYS A O 1
ATOM 675 N N . ALA A 1 93 ? -9.263 0.521 -6.285 1.00 91.25 93 ALA A N 1
ATOM 676 C CA . ALA A 1 93 ? -9.711 -0.389 -5.230 1.00 91.25 93 ALA A CA 1
ATOM 677 C C . ALA A 1 93 ? -8.613 -0.632 -4.184 1.00 91.25 93 ALA A C 1
ATOM 679 O O . ALA A 1 93 ? -8.867 -0.490 -2.990 1.00 91.25 93 ALA A O 1
ATOM 680 N N . ALA A 1 94 ? -7.376 -0.891 -4.622 1.00 92.31 94 ALA A N 1
ATOM 681 C CA . ALA A 1 94 ? -6.225 -1.040 -3.736 1.00 92.31 94 ALA A CA 1
ATOM 682 C C . ALA A 1 94 ? -6.000 0.207 -2.869 1.00 92.31 94 ALA A C 1
ATOM 684 O O . ALA A 1 94 ? -5.853 0.095 -1.653 1.00 92.31 94 ALA A O 1
ATOM 685 N N . ALA A 1 95 ? -5.972 1.390 -3.488 1.00 92.06 95 ALA A N 1
ATOM 686 C CA . ALA A 1 95 ? -5.732 2.651 -2.793 1.00 92.06 95 ALA A CA 1
ATOM 687 C C . ALA A 1 95 ? -6.875 3.011 -1.833 1.00 92.06 95 ALA A C 1
ATOM 689 O O . ALA A 1 95 ? -6.625 3.345 -0.678 1.00 92.06 95 ALA A O 1
ATOM 690 N N . TYR A 1 96 ? -8.124 2.872 -2.279 1.00 93.50 96 TYR A N 1
ATOM 691 C CA . TYR A 1 96 ? -9.329 3.100 -1.482 1.00 93.50 96 TYR A CA 1
ATOM 692 C C . TYR A 1 96 ? -9.396 2.179 -0.274 1.00 93.50 96 TYR A C 1
ATOM 694 O O . TYR A 1 96 ? -9.641 2.647 0.836 1.00 93.50 96 TYR A O 1
ATOM 702 N N . LEU A 1 97 ? -9.144 0.883 -0.469 1.00 93.62 97 LEU A N 1
ATOM 703 C CA . LEU A 1 97 ? -9.208 -0.095 0.608 1.00 93.62 97 LEU A CA 1
ATOM 704 C C . LEU A 1 97 ? -8.075 0.130 1.608 1.00 93.62 97 LEU A C 1
ATOM 706 O O . LEU A 1 97 ? -8.322 0.156 2.809 1.00 93.62 97 LEU A O 1
ATOM 710 N N . GLN A 1 98 ? -6.854 0.387 1.132 1.00 92.06 98 GLN A N 1
ATOM 711 C CA . GLN A 1 98 ? -5.730 0.696 2.015 1.00 92.06 98 GLN A CA 1
ATOM 712 C C . GLN A 1 98 ? -5.930 2.015 2.778 1.00 92.06 98 GLN A C 1
ATOM 714 O O . GLN A 1 98 ? -5.598 2.095 3.963 1.00 92.06 98 GLN A O 1
ATOM 719 N N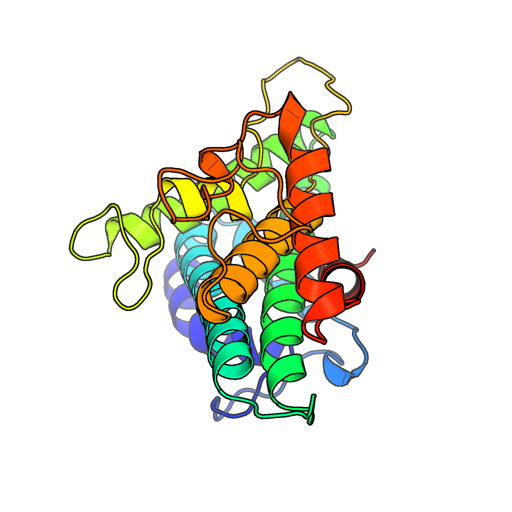 . GLY A 1 99 ? -6.495 3.033 2.126 1.00 91.19 99 GLY A N 1
ATOM 720 C CA . GLY A 1 99 ? -6.895 4.289 2.754 1.00 91.19 99 GLY A CA 1
ATOM 721 C C . GLY A 1 99 ? -7.964 4.073 3.824 1.00 91.19 99 GLY A C 1
ATOM 722 O O . GLY A 1 99 ? -7.802 4.552 4.942 1.00 91.19 99 GLY A O 1
ATOM 723 N N . ALA A 1 100 ? -9.004 3.288 3.529 1.00 93.19 100 ALA A N 1
ATOM 724 C CA . ALA A 1 100 ? -10.086 2.989 4.466 1.00 93.19 100 ALA A CA 1
ATOM 725 C C . ALA A 1 100 ? -9.611 2.189 5.691 1.00 93.19 100 ALA A C 1
ATOM 727 O O . ALA A 1 100 ? -10.006 2.524 6.806 1.00 93.19 100 ALA A O 1
ATOM 728 N N . ILE A 1 101 ? -8.724 1.198 5.505 1.00 91.88 101 ILE A N 1
ATOM 729 C CA . ILE A 1 101 ? -8.079 0.454 6.604 1.00 91.88 101 ILE A CA 1
ATOM 730 C C . ILE A 1 101 ? -7.329 1.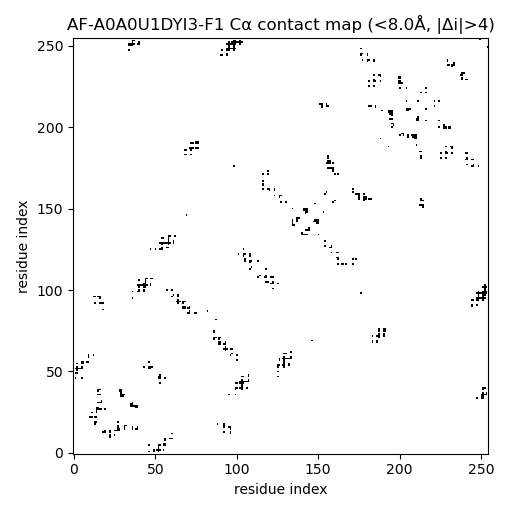425 7.523 1.00 91.88 101 ILE A C 1
ATOM 732 O O . ILE A 1 101 ? -7.544 1.443 8.732 1.00 91.88 101 ILE A O 1
ATOM 736 N N . ASN A 1 102 ? -6.448 2.259 6.956 1.00 89.94 102 ASN A N 1
ATOM 737 C CA . ASN A 1 102 ? -5.642 3.181 7.757 1.00 89.94 102 ASN A CA 1
ATOM 738 C C . ASN A 1 102 ? -6.500 4.278 8.408 1.00 89.94 102 ASN A C 1
ATOM 740 O O . ASN A 1 102 ? -6.277 4.602 9.569 1.00 89.94 102 ASN A O 1
ATOM 744 N N . GLY A 1 103 ? -7.481 4.827 7.689 1.00 89.88 103 GLY A N 1
ATOM 745 C CA . GLY A 1 103 ? -8.391 5.850 8.202 1.00 89.88 103 GLY A CA 1
ATOM 746 C C . GLY A 1 103 ? -9.286 5.328 9.326 1.00 89.88 103 GLY A C 1
ATOM 747 O O . GLY A 1 103 ? -9.453 6.013 10.330 1.00 89.88 103 GLY A O 1
ATOM 748 N N . GLY A 1 104 ? -9.807 4.102 9.210 1.00 91.56 104 GLY A N 1
ATOM 749 C CA . GLY A 1 104 ? -10.582 3.457 10.275 1.00 91.56 104 GLY A CA 1
ATOM 750 C C . GLY A 1 104 ? -9.745 3.170 11.525 1.00 91.56 104 GLY A C 1
ATOM 751 O O . GLY A 1 104 ? -10.164 3.499 12.634 1.00 91.56 104 GLY A O 1
ATOM 752 N N . ALA A 1 105 ? -8.522 2.657 11.353 1.00 90.44 105 ALA A N 1
ATOM 753 C CA . ALA A 1 105 ? -7.600 2.425 12.465 1.00 90.44 105 ALA A CA 1
ATOM 754 C C . ALA A 1 105 ? -7.170 3.735 13.160 1.00 90.44 105 ALA A C 1
ATOM 756 O O . ALA A 1 105 ? -7.012 3.774 14.383 1.00 90.44 105 ALA A O 1
ATOM 757 N N . GLU A 1 106 ? -6.987 4.817 12.394 1.00 89.50 106 GLU A N 1
ATOM 758 C CA . GLU A 1 106 ? -6.714 6.162 12.918 1.00 89.50 106 GLU A CA 1
ATOM 759 C C . GLU A 1 106 ? -7.915 6.688 13.723 1.00 89.50 106 GLU A C 1
ATOM 761 O O . GLU A 1 106 ? -7.746 7.135 14.861 1.00 89.50 106 GLU A O 1
ATOM 766 N N . GLN A 1 107 ? -9.134 6.563 13.187 1.00 91.00 107 GLN A N 1
ATOM 767 C CA . GLN A 1 107 ? -10.373 6.944 13.873 1.00 91.00 107 GLN A CA 1
ATOM 768 C C . GLN A 1 107 ? -10.585 6.155 15.174 1.00 91.00 107 GLN A C 1
ATOM 770 O O . GLN A 1 107 ? -10.881 6.770 16.199 1.00 91.00 107 GLN A O 1
ATOM 775 N N . GLU A 1 108 ? -10.342 4.838 15.189 1.00 93.06 108 GLU A N 1
ATOM 776 C CA . GLU A 1 108 ? -10.444 4.003 16.402 1.00 93.06 108 GLU A CA 1
ATOM 777 C C . GLU A 1 108 ? -9.490 4.485 17.496 1.00 93.06 108 GLU A C 1
ATOM 779 O O . GLU A 1 108 ? -9.863 4.624 18.668 1.00 93.06 108 GLU A O 1
ATOM 784 N N . ALA A 1 109 ? -8.249 4.778 17.108 1.00 88.88 109 ALA A N 1
ATOM 785 C CA . ALA A 1 109 ? -7.225 5.247 18.023 1.00 88.88 109 ALA A CA 1
ATOM 786 C C . ALA A 1 109 ? -7.584 6.627 18.608 1.00 88.88 109 ALA A C 1
ATOM 788 O O . ALA A 1 109 ? -7.446 6.843 19.819 1.00 88.88 109 ALA A O 1
ATOM 789 N N . ILE A 1 110 ? -8.111 7.535 17.778 1.00 88.88 110 ILE A N 1
ATOM 790 C CA . ILE A 1 110 ? -8.621 8.848 18.202 1.00 88.88 110 ILE A CA 1
ATOM 791 C C . ILE A 1 110 ? -9.832 8.690 19.131 1.00 88.88 110 ILE A C 1
ATOM 793 O O . ILE A 1 110 ? -9.881 9.333 20.182 1.00 88.88 110 ILE A O 1
ATOM 797 N N . ALA A 1 111 ? -10.783 7.809 18.807 1.00 90.75 111 ALA A N 1
ATOM 798 C CA . ALA A 1 111 ? -11.975 7.546 19.617 1.00 90.75 111 ALA A CA 1
ATOM 799 C C . ALA A 1 111 ? -11.625 7.022 21.022 1.00 90.75 111 ALA A C 1
ATOM 801 O O . ALA A 1 111 ? -12.341 7.275 21.994 1.00 90.75 111 ALA A O 1
ATOM 802 N N . ARG A 1 112 ? -10.479 6.346 21.158 1.00 90.50 112 ARG A N 1
ATOM 803 C CA . ARG A 1 112 ? -9.914 5.906 22.443 1.00 90.50 112 ARG A CA 1
ATOM 804 C C . ARG A 1 112 ? -9.147 6.984 23.207 1.00 90.50 112 ARG A C 1
ATOM 806 O O . ARG A 1 112 ? -8.745 6.732 24.344 1.00 90.50 112 ARG A O 1
ATOM 813 N N . GLY A 1 113 ? -8.950 8.161 22.620 1.00 89.38 113 GLY A N 1
ATOM 814 C CA . GLY A 1 113 ? -8.223 9.274 23.226 1.00 89.38 113 GLY A CA 1
ATOM 815 C C . GLY A 1 113 ? -6.707 9.070 23.278 1.00 89.38 113 GLY A C 1
ATOM 816 O O . GLY A 1 113 ? -6.068 9.591 24.193 1.00 89.38 113 GLY A O 1
ATOM 817 N N . LEU A 1 114 ? -6.144 8.293 22.346 1.00 87.50 114 LEU A N 1
ATOM 818 C CA . LEU A 1 114 ? -4.696 8.104 22.227 1.00 87.50 114 LEU A CA 1
ATOM 819 C C . LEU A 1 114 ? -4.011 9.383 21.719 1.00 87.50 114 LEU A C 1
ATOM 821 O O . LEU A 1 114 ? -4.595 10.148 20.955 1.00 87.50 114 LEU A O 1
ATOM 825 N N . GLN A 1 115 ? -2.765 9.615 22.135 1.00 82.75 115 GLN A N 1
ATOM 826 C CA . GLN A 1 115 ? -1.929 10.694 21.592 1.00 82.75 115 GLN A CA 1
ATOM 827 C C . GLN A 1 115 ? -1.217 10.249 20.306 1.00 82.75 115 GLN A C 1
ATOM 829 O O . GLN A 1 115 ? -1.060 9.055 20.074 1.00 82.75 115 GLN A O 1
ATOM 834 N N . ASP A 1 116 ? -0.704 11.183 19.502 1.00 75.06 116 ASP A N 1
ATOM 835 C CA . ASP A 1 116 ? -0.121 10.924 18.169 1.00 75.06 116 ASP A CA 1
ATOM 836 C C . ASP A 1 116 ? 0.861 9.736 18.116 1.00 75.06 116 ASP A C 1
ATOM 838 O O . ASP A 1 116 ? 0.759 8.864 17.252 1.00 75.06 116 ASP A O 1
ATOM 842 N N . SER A 1 117 ? 1.791 9.646 19.076 1.00 72.25 117 SER A N 1
ATOM 843 C CA . SER A 1 117 ? 2.763 8.536 19.121 1.00 72.25 117 SER A CA 1
ATOM 844 C C . SER A 1 117 ? 2.131 7.181 19.476 1.00 72.25 117 SER A C 1
ATOM 846 O O . SER A 1 117 ? 2.616 6.132 19.051 1.00 72.25 117 SER A O 1
ATOM 848 N N . GLU A 1 118 ? 1.029 7.190 20.222 1.00 81.38 118 GLU A N 1
ATOM 849 C CA . GLU A 1 118 ? 0.246 6.004 20.573 1.00 81.38 118 GLU A CA 1
ATOM 850 C C . GLU A 1 118 ? -0.697 5.599 19.432 1.00 81.38 118 GLU A C 1
ATOM 852 O O . GLU A 1 118 ? -0.896 4.403 19.217 1.00 81.38 118 GLU A O 1
ATOM 857 N N . ILE A 1 119 ? -1.221 6.566 18.666 1.00 83.31 119 ILE A N 1
ATOM 858 C CA . ILE A 1 119 ? -2.027 6.332 17.458 1.00 83.31 119 ILE A CA 1
ATOM 859 C C . ILE A 1 119 ? -1.204 5.546 16.440 1.00 83.31 119 ILE A C 1
ATOM 861 O O . ILE A 1 119 ? -1.604 4.454 16.034 1.00 83.31 119 ILE A O 1
ATOM 865 N N . ALA A 1 120 ? -0.009 6.032 16.098 1.00 78.75 120 ALA A N 1
ATOM 866 C CA . ALA A 1 120 ? 0.841 5.360 15.123 1.00 78.75 120 ALA A CA 1
ATOM 867 C C . ALA A 1 120 ? 1.227 3.937 15.553 1.00 78.75 120 ALA A C 1
ATOM 869 O O . ALA A 1 120 ? 1.209 3.009 14.741 1.00 78.75 120 ALA A O 1
ATOM 870 N N . LYS A 1 121 ? 1.520 3.734 16.845 1.00 82.25 121 LYS A N 1
ATOM 871 C CA . LYS A 1 121 ? 1.783 2.397 17.392 1.00 82.25 121 LYS A CA 1
ATOM 872 C C . LYS A 1 121 ? 0.548 1.498 17.330 1.00 82.25 121 LYS A C 1
ATOM 874 O O . LYS A 1 121 ? 0.678 0.331 16.971 1.00 82.25 121 LYS A O 1
ATOM 879 N N . SER A 1 122 ? -0.635 2.027 17.652 1.00 85.50 122 SER A N 1
ATOM 880 C CA . SER A 1 122 ? -1.900 1.288 17.578 1.00 85.50 122 SER A CA 1
ATOM 881 C C . SER A 1 122 ? -2.180 0.811 16.154 1.00 85.50 122 SER A C 1
ATOM 883 O O . SER A 1 122 ? -2.444 -0.375 15.953 1.00 85.50 122 SER A O 1
ATOM 885 N N . MET A 1 123 ? -2.047 1.706 15.171 1.00 85.62 123 MET A N 1
ATOM 886 C CA . MET A 1 123 ? -2.245 1.400 13.753 1.00 85.62 123 MET A CA 1
ATOM 887 C C . MET A 1 123 ? -1.221 0.385 13.238 1.00 85.62 123 MET A C 1
ATOM 889 O O . MET A 1 123 ? -1.583 -0.546 12.519 1.00 85.62 123 MET A O 1
ATOM 893 N N . TYR A 1 124 ? 0.051 0.525 13.629 1.00 85.00 124 TYR A N 1
ATOM 894 C CA . TYR A 1 124 ? 1.087 -0.459 13.314 1.00 85.00 124 TYR A CA 1
ATOM 895 C C . TYR A 1 124 ? 0.720 -1.846 13.857 1.00 85.00 124 TYR A C 1
ATOM 897 O O . TYR A 1 124 ? 0.781 -2.829 13.123 1.00 85.00 124 TYR A O 1
ATOM 905 N N . ASP A 1 125 ? 0.299 -1.935 15.122 1.00 86.69 125 ASP A N 1
ATOM 906 C CA . ASP A 1 125 ? -0.025 -3.210 15.771 1.00 86.69 125 ASP A CA 1
ATOM 907 C C . ASP A 1 125 ? -1.256 -3.893 15.168 1.00 86.69 125 ASP A C 1
ATOM 909 O O . ASP A 1 125 ? -1.261 -5.117 15.028 1.00 86.69 125 ASP A O 1
ATOM 913 N N . ILE A 1 126 ? -2.291 -3.122 14.809 1.00 87.06 126 ILE A N 1
ATOM 914 C CA . ILE A 1 126 ? -3.489 -3.646 14.136 1.00 87.06 126 ILE A CA 1
ATOM 915 C C . ILE A 1 126 ? -3.090 -4.295 12.811 1.00 87.06 126 ILE A C 1
ATOM 917 O O . ILE A 1 126 ? -3.348 -5.484 12.617 1.00 87.06 126 ILE A O 1
ATOM 921 N N . LYS A 1 127 ? -2.388 -3.556 11.949 1.00 86.69 127 LYS A N 1
ATOM 922 C CA . LYS A 1 127 ? -1.956 -4.060 10.639 1.00 86.69 127 LYS A CA 1
ATOM 923 C C . LYS A 1 127 ? -0.997 -5.233 10.756 1.00 86.69 127 LYS A C 1
ATOM 925 O O . LYS A 1 127 ? -1.187 -6.261 10.120 1.00 86.69 127 LYS A O 1
ATOM 930 N N . LYS A 1 128 ? -0.007 -5.144 11.653 1.00 88.38 128 LYS A N 1
ATOM 931 C CA . LYS A 1 128 ? 0.925 -6.254 11.903 1.00 88.38 128 LYS A CA 1
ATOM 932 C C . LYS A 1 128 ? 0.173 -7.527 12.274 1.00 88.38 128 LYS A C 1
ATOM 934 O O . LYS A 1 128 ? 0.550 -8.607 11.834 1.00 88.38 128 LYS A O 1
ATOM 939 N N . SER A 1 129 ? -0.889 -7.401 13.068 1.00 88.69 129 SER A N 1
ATOM 940 C CA . SER A 1 129 ? -1.686 -8.549 13.482 1.00 88.69 129 SER A CA 1
ATOM 941 C C . SER A 1 129 ? -2.533 -9.157 12.359 1.00 88.69 129 SER A C 1
ATOM 943 O O . SER A 1 129 ? -2.709 -10.374 12.367 1.00 88.69 129 SER A O 1
ATOM 945 N N . GLY A 1 130 ? -3.000 -8.350 11.398 1.00 87.44 130 GLY A N 1
ATOM 946 C CA . GLY A 1 130 ? -3.641 -8.829 10.169 1.00 87.44 130 GLY A CA 1
ATOM 947 C C . GLY A 1 130 ? -2.648 -9.579 9.282 1.00 87.44 130 GLY A C 1
ATOM 948 O O . GLY A 1 130 ? -2.850 -10.752 8.975 1.00 87.44 130 GLY A O 1
ATOM 949 N N . LEU A 1 131 ? -1.493 -8.971 9.004 1.00 88.19 131 LEU A N 1
ATOM 950 C CA . LEU A 1 131 ? -0.416 -9.620 8.253 1.00 88.19 131 LEU A CA 1
ATOM 951 C C . LEU A 1 131 ? 0.078 -10.917 8.918 1.00 88.19 131 LEU A C 1
ATOM 953 O O . LEU A 1 131 ? 0.391 -11.888 8.232 1.00 88.19 131 LEU A O 1
ATOM 957 N N . ASP A 1 132 ? 0.132 -10.978 10.251 1.00 89.38 132 ASP A N 1
ATOM 958 C CA . ASP A 1 132 ? 0.498 -12.200 10.976 1.00 89.38 132 ASP A CA 1
ATOM 959 C C . ASP A 1 132 ? -0.498 -13.345 10.756 1.00 89.38 132 ASP A C 1
ATOM 961 O O . ASP A 1 132 ? -0.069 -14.497 10.652 1.00 89.38 132 ASP A O 1
ATOM 965 N N . VAL A 1 133 ? -1.800 -13.044 10.684 1.00 87.50 133 VAL A N 1
ATOM 966 C CA . VAL A 1 133 ? -2.826 -14.024 10.296 1.00 87.50 133 VAL A CA 1
ATOM 967 C C . VAL A 1 133 ? -2.612 -14.430 8.847 1.00 87.50 133 VAL A C 1
ATOM 969 O O . VAL A 1 133 ? -2.431 -15.618 8.580 1.00 87.50 133 VAL A O 1
ATOM 972 N N . LEU A 1 134 ? -2.511 -13.447 7.948 1.00 84.75 134 LEU A N 1
ATOM 973 C CA . LEU A 1 134 ? -2.325 -13.671 6.520 1.00 84.75 134 LEU A CA 1
ATOM 974 C C . LEU A 1 134 ? -1.183 -14.658 6.251 1.00 84.75 134 LEU A C 1
ATOM 976 O O . LEU A 1 134 ? -1.390 -15.711 5.663 1.00 84.75 134 LEU A O 1
ATOM 980 N N . PHE A 1 135 ? 0.019 -14.381 6.756 1.00 84.25 135 PHE A N 1
ATOM 981 C CA . PHE A 1 135 ? 1.177 -15.261 6.572 1.00 84.25 135 PHE A CA 1
ATOM 982 C C . PHE A 1 135 ? 1.132 -16.536 7.426 1.00 84.25 135 PHE A C 1
ATOM 984 O O . PHE A 1 135 ? 1.744 -17.545 7.068 1.00 84.25 135 PHE A O 1
ATOM 991 N N . GLY A 1 136 ? 0.412 -16.524 8.550 1.00 82.00 136 GLY A N 1
ATOM 992 C CA . GLY A 1 136 ? 0.224 -17.691 9.409 1.00 82.00 136 GLY A CA 1
ATOM 993 C C . GLY A 1 136 ? -0.581 -18.811 8.744 1.00 82.00 136 GLY A C 1
ATOM 994 O O . GLY A 1 136 ? -0.302 -19.989 8.998 1.00 82.00 136 GLY A O 1
ATOM 995 N N . GLU A 1 137 ? -1.529 -18.445 7.880 1.00 71.06 137 GLU A N 1
ATOM 996 C CA . GLU A 1 137 ? -2.408 -19.365 7.151 1.00 71.06 137 GLU A CA 1
ATOM 997 C C . GLU A 1 137 ? -1.822 -19.854 5.815 1.00 71.06 137 GLU A C 1
ATOM 999 O O . GLU A 1 137 ? -2.250 -20.884 5.286 1.00 71.06 137 GLU A O 1
ATOM 1004 N N . LEU A 1 138 ? -0.801 -19.172 5.284 1.00 64.19 138 LEU A N 1
ATOM 1005 C CA . LEU A 1 138 ? -0.225 -19.484 3.977 1.00 64.19 138 LEU A CA 1
ATOM 1006 C C . LEU A 1 138 ? 0.695 -20.728 3.984 1.00 64.19 138 LEU A C 1
ATOM 1008 O O . LEU A 1 138 ? 1.566 -20.880 4.855 1.00 64.19 138 LEU A O 1
ATOM 1012 N N . PRO A 1 139 ? 0.596 -21.615 2.969 1.00 55.41 139 PRO A N 1
ATOM 1013 C CA . PRO A 1 139 ? 1.553 -22.698 2.776 1.00 55.41 139 PRO A CA 1
ATOM 1014 C C . PRO A 1 139 ? 2.939 -22.115 2.477 1.00 55.41 139 PRO A C 1
ATOM 1016 O O . PRO A 1 139 ? 3.116 -21.404 1.495 1.00 55.41 139 PRO A O 1
ATOM 1019 N N . GLY A 1 140 ? 3.936 -22.431 3.303 1.00 61.31 140 GLY A N 1
ATOM 1020 C CA . GLY A 1 140 ? 5.293 -21.899 3.138 1.00 61.31 140 GLY A CA 1
ATOM 1021 C C . GLY A 1 140 ? 5.593 -20.610 3.911 1.00 61.31 140 GLY A C 1
ATOM 1022 O O . GLY A 1 140 ? 6.742 -20.200 3.864 1.00 61.31 140 GLY A O 1
ATOM 1023 N N . LYS A 1 141 ? 4.619 -20.051 4.656 1.00 64.75 141 LYS A N 1
ATOM 1024 C CA . LYS A 1 141 ? 4.692 -19.018 5.727 1.00 64.75 141 LYS A CA 1
ATOM 1025 C C . LYS A 1 141 ? 5.427 -17.690 5.478 1.00 64.75 141 LYS A C 1
ATOM 1027 O O . LYS A 1 141 ? 5.185 -16.745 6.221 1.00 64.75 141 LYS A O 1
ATOM 1032 N N . ASP A 1 142 ? 6.254 -17.595 4.445 1.00 77.25 142 ASP A N 1
ATOM 1033 C CA . ASP A 1 142 ? 7.108 -16.438 4.163 1.00 77.25 142 ASP A CA 1
ATOM 1034 C C . ASP A 1 142 ? 6.855 -15.842 2.764 1.00 77.25 142 ASP A C 1
ATOM 1036 O O . ASP A 1 142 ? 7.491 -14.858 2.396 1.00 77.25 142 ASP A O 1
ATOM 1040 N N . HIS A 1 143 ? 5.914 -16.405 1.993 1.00 75.44 143 HIS A N 1
ATOM 1041 C CA . HIS A 1 143 ? 5.560 -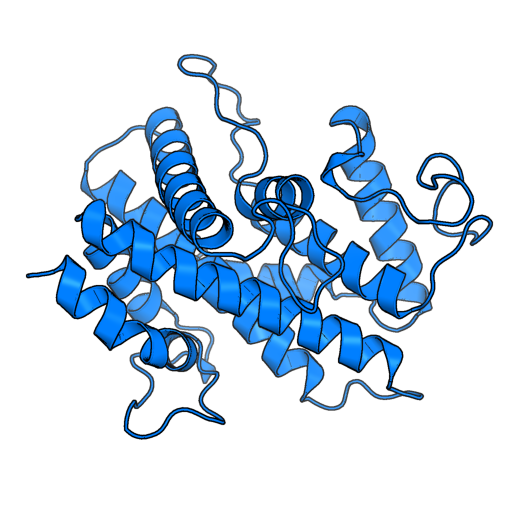15.965 0.637 1.00 75.44 143 HIS A CA 1
ATOM 1042 C C . HIS A 1 143 ? 4.051 -16.028 0.392 1.00 75.44 143 HIS A C 1
ATOM 1044 O O . HIS A 1 143 ? 3.383 -16.920 0.919 1.00 75.44 143 HIS A O 1
ATOM 1050 N N . ILE A 1 144 ? 3.532 -15.136 -0.458 1.00 69.38 144 ILE A N 1
ATOM 1051 C CA . ILE A 1 144 ? 2.137 -15.191 -0.918 1.00 69.38 144 ILE A CA 1
ATOM 1052 C C . ILE A 1 144 ? 2.037 -16.076 -2.172 1.00 69.38 144 ILE A C 1
ATOM 1054 O O . ILE A 1 144 ? 2.635 -15.749 -3.195 1.00 69.38 144 ILE A O 1
ATOM 1058 N N . PRO A 1 145 ? 1.293 -17.199 -2.144 1.00 62.38 145 PRO A N 1
ATOM 1059 C CA . PRO A 1 145 ? 1.143 -18.078 -3.299 1.00 62.38 145 PRO A CA 1
ATOM 1060 C C . PRO A 1 145 ? 0.602 -17.339 -4.527 1.00 62.38 145 PRO A C 1
ATOM 1062 O O . PRO A 1 145 ? -0.387 -16.621 -4.439 1.00 62.38 145 PRO A O 1
ATOM 1065 N N . GLY A 1 146 ? 1.227 -17.565 -5.683 1.00 62.19 146 GLY A N 1
ATOM 1066 C CA . GLY A 1 146 ? 0.844 -16.914 -6.940 1.00 62.19 146 GLY A CA 1
ATOM 1067 C C . GLY A 1 146 ? 1.499 -15.551 -7.178 1.00 62.19 146 GLY A C 1
ATOM 1068 O O . GLY A 1 146 ? 1.401 -15.045 -8.291 1.00 62.19 146 GLY A O 1
ATOM 1069 N N . TYR A 1 147 ? 2.224 -15.010 -6.193 1.00 66.75 147 TYR A N 1
ATOM 1070 C CA . TYR A 1 147 ? 2.952 -13.747 -6.301 1.00 66.75 147 TYR A CA 1
ATOM 1071 C C . TYR A 1 147 ? 4.409 -13.926 -5.853 1.00 66.75 147 TYR A C 1
ATOM 1073 O O . TYR A 1 147 ? 4.689 -14.636 -4.889 1.00 66.75 147 TYR A O 1
ATOM 1081 N N . ASP A 1 148 ? 5.357 -13.266 -6.522 1.00 69.19 148 ASP A N 1
ATOM 1082 C CA . ASP A 1 148 ? 6.768 -13.252 -6.098 1.00 69.19 148 ASP A CA 1
ATOM 1083 C C . ASP A 1 148 ? 6.992 -12.187 -5.006 1.00 69.19 148 ASP A C 1
ATOM 1085 O O . ASP A 1 148 ? 7.744 -11.230 -5.169 1.00 69.19 148 ASP A O 1
ATOM 1089 N N . MET A 1 149 ? 6.231 -12.294 -3.911 1.00 76.44 149 MET A N 1
ATOM 1090 C CA . MET A 1 149 ? 6.281 -11.369 -2.775 1.00 76.44 149 MET A CA 1
ATOM 1091 C C . MET A 1 149 ? 6.598 -12.124 -1.488 1.00 76.44 149 MET A C 1
ATOM 1093 O O . MET A 1 149 ? 5.916 -13.092 -1.137 1.00 76.44 149 MET A O 1
ATOM 1097 N N . THR A 1 150 ? 7.625 -11.664 -0.774 1.00 83.75 150 THR A N 1
ATOM 1098 C CA . THR A 1 150 ? 7.990 -12.183 0.549 1.00 83.75 150 THR A CA 1
ATOM 1099 C C . THR A 1 150 ? 7.198 -11.478 1.650 1.00 83.75 150 THR A C 1
ATOM 1101 O O . THR A 1 150 ? 6.640 -10.394 1.453 1.00 83.75 150 THR A O 1
ATOM 1104 N N . ARG A 1 151 ? 7.191 -12.063 2.849 1.00 85.12 151 ARG A N 1
ATOM 1105 C CA . ARG A 1 151 ? 6.657 -11.412 4.049 1.00 85.12 151 ARG A CA 1
ATOM 1106 C C . ARG A 1 151 ? 7.288 -10.050 4.309 1.00 85.12 151 ARG A C 1
ATOM 1108 O O . ARG A 1 151 ? 6.558 -9.094 4.539 1.00 85.12 151 ARG A O 1
ATOM 1115 N N . ASP A 1 152 ? 8.610 -9.948 4.213 1.00 82.31 152 ASP A N 1
ATOM 1116 C CA . ASP A 1 152 ? 9.333 -8.696 4.466 1.00 82.31 152 ASP A CA 1
ATOM 1117 C C . ASP A 1 152 ? 8.941 -7.598 3.465 1.00 82.31 152 ASP A C 1
ATOM 1119 O O . ASP A 1 152 ? 8.761 -6.440 3.850 1.00 82.31 152 ASP A O 1
ATOM 1123 N N . MET A 1 153 ? 8.717 -7.961 2.196 1.00 79.00 153 MET A N 1
ATOM 1124 C CA . MET A 1 153 ? 8.225 -7.034 1.171 1.00 79.00 153 MET A CA 1
ATOM 1125 C C . MET A 1 153 ? 6.838 -6.488 1.520 1.00 79.00 153 MET A C 1
ATOM 1127 O O . MET A 1 153 ? 6.599 -5.283 1.416 1.00 79.00 153 MET A O 1
ATOM 1131 N N . VAL A 1 154 ? 5.924 -7.363 1.944 1.00 84.44 154 VAL A N 1
ATOM 1132 C CA . VAL A 1 154 ? 4.556 -6.977 2.314 1.00 84.44 154 VAL A CA 1
ATOM 1133 C C . VAL A 1 154 ? 4.554 -6.154 3.600 1.00 84.44 154 VAL A C 1
ATOM 1135 O O . VAL A 1 154 ? 3.967 -5.075 3.635 1.00 84.44 154 VAL A O 1
ATOM 1138 N N . GLU A 1 155 ? 5.269 -6.591 4.635 1.00 84.81 155 GLU A N 1
ATOM 1139 C CA . GLU A 1 155 ? 5.393 -5.839 5.886 1.00 84.81 155 GLU A CA 1
ATOM 1140 C C . GLU A 1 155 ? 5.986 -4.445 5.635 1.00 84.81 155 GLU A C 1
ATOM 1142 O O . GLU A 1 155 ? 5.440 -3.450 6.114 1.00 84.81 155 GLU A O 1
ATOM 1147 N N . SER A 1 156 ? 7.022 -4.329 4.798 1.00 77.44 156 SER A N 1
ATOM 1148 C CA . SER A 1 156 ? 7.583 -3.025 4.434 1.00 77.44 156 SER A CA 1
ATOM 1149 C C . SER A 1 156 ? 6.605 -2.136 3.657 1.00 77.44 156 SER A C 1
ATOM 1151 O O . SER A 1 156 ? 6.706 -0.912 3.766 1.00 77.44 156 SER A O 1
ATOM 1153 N N . ALA A 1 157 ? 5.699 -2.705 2.858 1.00 78.81 157 ALA A N 1
ATOM 1154 C CA . ALA A 1 157 ? 4.731 -1.949 2.062 1.00 78.81 157 ALA A CA 1
ATOM 1155 C C . ALA A 1 157 ? 3.537 -1.446 2.893 1.00 78.81 157 ALA A C 1
ATOM 1157 O O . ALA A 1 157 ? 3.043 -0.346 2.654 1.00 78.81 157 ALA A O 1
ATOM 1158 N N . PHE A 1 158 ? 3.082 -2.233 3.872 1.00 80.31 158 PHE A N 1
ATOM 1159 C CA . PHE A 1 158 ? 1.867 -1.950 4.648 1.00 80.31 158 PHE A CA 1
ATOM 1160 C C . PHE A 1 158 ? 2.140 -1.291 6.006 1.00 80.31 158 PHE A C 1
ATOM 1162 O O . PHE A 1 158 ? 1.351 -0.457 6.475 1.00 80.31 158 PHE A O 1
ATOM 1169 N N . LEU A 1 159 ? 3.245 -1.661 6.656 1.00 79.00 159 LEU A N 1
ATOM 1170 C CA . LEU A 1 159 ? 3.558 -1.215 8.014 1.00 79.00 159 LEU A CA 1
ATOM 1171 C C . LEU A 1 159 ? 4.472 0.007 8.040 1.00 79.00 159 LEU A C 1
ATOM 1173 O O . LEU A 1 159 ? 4.371 0.811 8.964 1.00 79.00 159 LEU A O 1
ATOM 1177 N N . GLY A 1 160 ? 5.345 0.153 7.041 1.00 71.88 160 GLY A N 1
ATOM 1178 C CA . GLY A 1 160 ? 6.410 1.149 7.080 1.00 71.88 160 GLY A CA 1
ATOM 1179 C C . GLY A 1 160 ? 7.409 0.866 8.209 1.00 71.88 160 GLY A C 1
ATOM 1180 O O . GLY A 1 160 ? 7.706 -0.286 8.529 1.00 71.88 160 GLY A O 1
ATOM 1181 N N . ALA A 1 161 ? 7.980 1.918 8.801 1.00 69.62 161 ALA A N 1
ATOM 1182 C CA . ALA A 1 161 ? 8.906 1.773 9.924 1.00 69.62 161 ALA A CA 1
ATOM 1183 C C . ALA A 1 161 ? 8.165 1.468 11.239 1.00 69.62 161 ALA A C 1
ATOM 1185 O O . ALA A 1 161 ? 7.151 2.088 11.546 1.00 69.62 161 ALA A O 1
ATOM 1186 N N . ASN A 1 162 ? 8.713 0.556 12.048 1.00 71.00 162 ASN A N 1
ATOM 1187 C CA . ASN A 1 162 ? 8.183 0.270 13.381 1.00 71.00 162 ASN A CA 1
ATOM 1188 C C . ASN A 1 162 ? 8.357 1.492 14.309 1.00 71.00 162 ASN A C 1
ATOM 1190 O O . ASN A 1 162 ? 9.499 1.907 14.533 1.00 71.00 162 ASN A O 1
ATOM 1194 N N . PRO A 1 163 ? 7.274 2.058 14.870 1.00 67.25 163 PRO A N 1
ATOM 1195 C CA . PRO A 1 163 ? 7.369 3.211 15.758 1.00 67.25 163 PRO A CA 1
ATOM 1196 C C . PRO A 1 163 ? 8.028 2.857 17.104 1.00 67.25 163 PRO A C 1
ATOM 1198 O O . PRO A 1 163 ? 7.583 1.959 17.823 1.00 67.25 163 PRO A O 1
ATOM 1201 N N . GLU A 1 164 ? 9.080 3.596 17.483 1.00 57.56 164 GLU A N 1
ATOM 1202 C CA . GLU A 1 164 ? 9.737 3.461 18.792 1.00 57.56 164 GLU A CA 1
ATOM 1203 C C . GLU A 1 164 ? 9.005 4.276 19.882 1.00 57.56 164 GLU A C 1
ATOM 1205 O O . GLU A 1 164 ? 8.841 5.490 19.735 1.00 57.56 164 GLU A O 1
ATOM 1210 N N . PRO A 1 165 ? 8.622 3.667 21.023 1.00 50.69 165 PRO A N 1
ATOM 1211 C CA . PRO A 1 165 ? 7.980 4.392 22.118 1.00 50.69 165 PRO A CA 1
ATOM 1212 C C . PRO A 1 165 ? 8.858 5.520 22.681 1.00 50.69 165 PRO A C 1
ATOM 1214 O O . PRO A 1 165 ? 10.016 5.306 23.040 1.00 50.69 165 PRO A O 1
ATOM 1217 N N . GLY A 1 166 ? 8.289 6.720 22.828 1.00 50.84 166 GLY A N 1
ATOM 1218 C CA . GLY A 1 166 ? 8.935 7.847 23.514 1.00 50.84 166 GLY A CA 1
ATOM 1219 C C . GLY A 1 166 ? 9.951 8.638 22.684 1.00 50.84 166 GLY A C 1
ATOM 1220 O O . GLY A 1 166 ? 10.484 9.632 23.179 1.00 50.84 166 GLY A O 1
ATOM 1221 N N . LYS A 1 167 ? 10.190 8.265 21.423 1.00 53.91 167 LYS A N 1
ATOM 1222 C CA . LYS A 1 167 ? 10.772 9.185 20.447 1.00 53.91 167 LYS A CA 1
ATOM 1223 C C . LYS A 1 167 ? 9.624 9.908 19.761 1.00 53.91 167 LYS A C 1
ATOM 1225 O O . LYS A 1 167 ? 8.869 9.304 19.009 1.00 53.91 167 LYS A O 1
ATOM 1230 N N . ALA A 1 168 ? 9.491 11.205 20.035 1.00 42.00 168 ALA A N 1
ATOM 1231 C CA . ALA A 1 168 ? 8.739 12.104 19.170 1.00 42.00 168 ALA A CA 1
ATOM 1232 C C . ALA A 1 168 ? 9.537 12.236 17.872 1.00 42.00 168 ALA A C 1
ATOM 1234 O O . ALA A 1 168 ? 10.249 13.217 17.671 1.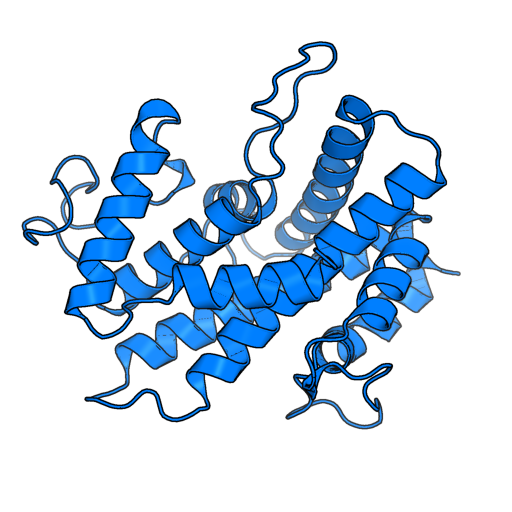00 42.00 168 ALA A O 1
ATOM 1235 N N . ASP A 1 169 ? 9.530 11.186 17.058 1.00 41.03 169 ASP A N 1
ATOM 1236 C CA . ASP A 1 169 ? 10.050 11.293 15.718 1.00 41.03 169 ASP A CA 1
ATOM 1237 C C . ASP A 1 169 ? 8.906 11.849 14.867 1.00 41.03 169 ASP A C 1
ATOM 1239 O O . ASP A 1 169 ? 7.901 11.161 14.684 1.00 41.03 169 ASP A O 1
ATOM 1243 N N . PRO A 1 170 ? 9.002 13.081 14.344 1.00 38.34 170 PRO A N 1
ATOM 1244 C CA . PRO A 1 170 ? 8.121 13.501 13.264 1.00 38.34 170 PRO A CA 1
ATOM 1245 C C . PRO A 1 170 ? 8.255 12.585 12.031 1.00 38.34 170 PRO A C 1
ATOM 1247 O O . PRO A 1 170 ? 7.441 12.703 11.126 1.00 38.34 170 PRO A O 1
ATOM 1250 N N . ALA A 1 171 ? 9.229 11.658 12.001 1.00 35.44 171 ALA A N 1
ATOM 1251 C CA . ALA A 1 171 ? 9.325 10.556 11.044 1.00 35.44 171 ALA A CA 1
ATOM 1252 C C . ALA A 1 171 ? 8.472 9.317 11.388 1.00 35.44 171 ALA A C 1
ATOM 1254 O O . ALA A 1 171 ? 8.463 8.366 10.611 1.00 35.44 171 ALA A O 1
ATOM 1255 N N . VAL A 1 172 ? 7.681 9.329 12.470 1.00 39.78 172 VAL A N 1
ATOM 1256 C CA . VAL A 1 172 ? 6.471 8.488 12.558 1.00 39.78 172 VAL A CA 1
ATOM 1257 C C . VAL A 1 172 ? 5.357 9.135 11.722 1.00 39.78 172 VAL A C 1
ATOM 1259 O O . VAL A 1 172 ? 4.201 9.231 12.123 1.00 39.78 172 VAL A O 1
ATOM 1262 N N . GLN A 1 173 ? 5.713 9.655 10.548 1.00 43.84 173 GLN A N 1
ATOM 1263 C CA . GLN A 1 173 ? 4.732 9.895 9.517 1.00 43.84 173 GLN A CA 1
ATOM 1264 C C . GLN A 1 173 ? 4.249 8.517 9.111 1.00 43.84 173 GLN A C 1
ATOM 1266 O O . GLN A 1 173 ? 5.027 7.625 8.770 1.00 43.84 173 GLN A O 1
ATOM 1271 N N . ILE A 1 174 ? 2.946 8.328 9.221 1.00 48.50 174 ILE A N 1
ATOM 1272 C CA . ILE A 1 174 ? 2.240 7.217 8.614 1.00 48.50 174 ILE A CA 1
ATOM 1273 C C . ILE A 1 174 ? 2.327 7.469 7.097 1.00 48.50 174 ILE A C 1
ATOM 1275 O O . ILE A 1 174 ? 1.361 7.867 6.462 1.00 48.50 174 ILE A O 1
ATOM 1279 N N . ASP A 1 175 ? 3.526 7.284 6.531 1.00 54.66 175 ASP A N 1
ATOM 1280 C CA . ASP A 1 175 ? 3.887 7.377 5.108 1.00 54.66 175 ASP A CA 1
ATOM 1281 C C . ASP A 1 175 ? 3.408 6.114 4.370 1.00 54.66 175 ASP A C 1
ATOM 1283 O O . ASP A 1 175 ? 4.050 5.580 3.464 1.00 54.66 175 ASP A O 1
ATOM 1287 N N . THR A 1 176 ? 2.275 5.562 4.804 1.00 63.53 176 THR A N 1
ATOM 1288 C CA . THR A 1 176 ? 1.713 4.319 4.276 1.00 63.53 176 THR A CA 1
ATOM 1289 C C . THR A 1 176 ? 1.361 4.457 2.806 1.00 63.53 176 THR A C 1
ATOM 1291 O O . THR A 1 176 ? 1.550 3.494 2.069 1.00 63.53 176 THR A O 1
ATOM 1294 N N . SER A 1 177 ? 0.932 5.643 2.359 1.00 74.00 177 SER A N 1
ATOM 1295 C CA . SER A 1 177 ? 0.715 5.921 0.938 1.00 74.00 177 SER A CA 1
ATOM 1296 C C . SER A 1 177 ? 2.027 5.857 0.160 1.00 74.00 177 SER A C 1
ATOM 1298 O O . SER A 1 177 ? 2.130 5.075 -0.776 1.00 74.00 177 SER A O 1
ATOM 1300 N N . GLN A 1 178 ? 3.084 6.549 0.598 1.00 79.44 178 GLN A N 1
ATOM 1301 C CA . GLN A 1 178 ? 4.386 6.521 -0.076 1.00 79.44 178 GLN A CA 1
ATOM 1302 C C . GLN A 1 178 ? 4.988 5.105 -0.120 1.00 79.44 178 GLN A C 1
ATOM 1304 O O . GLN A 1 178 ? 5.569 4.703 -1.135 1.00 79.44 178 GLN A O 1
ATOM 1309 N N . HIS A 1 179 ? 4.843 4.324 0.954 1.00 78.81 179 HIS A N 1
ATOM 1310 C CA . HIS A 1 179 ? 5.254 2.919 0.996 1.00 78.81 179 HIS A CA 1
ATOM 1311 C C . HIS A 1 179 ? 4.448 2.050 0.020 1.00 78.81 179 HIS A C 1
ATOM 1313 O O . HIS A 1 179 ? 5.042 1.281 -0.745 1.00 78.81 179 HIS A O 1
ATOM 1319 N N . ALA A 1 180 ? 3.127 2.223 -0.025 1.00 80.75 180 ALA A N 1
ATOM 1320 C CA . ALA A 1 180 ? 2.244 1.527 -0.954 1.00 80.75 180 ALA A CA 1
ATOM 1321 C C . ALA A 1 180 ? 2.508 1.909 -2.417 1.00 80.75 180 ALA A C 1
ATOM 1323 O O . ALA A 1 180 ? 2.604 1.030 -3.275 1.00 80.75 180 ALA A O 1
ATOM 1324 N N . VAL A 1 181 ? 2.713 3.197 -2.701 1.00 87.38 181 VAL A N 1
ATOM 1325 C CA . VAL A 1 181 ? 3.095 3.722 -4.018 1.00 87.38 181 VAL A CA 1
ATOM 1326 C C . VAL A 1 181 ? 4.419 3.128 -4.459 1.00 87.38 181 VAL A C 1
ATOM 1328 O O . VAL A 1 181 ? 4.536 2.675 -5.596 1.00 87.38 181 VAL A O 1
ATOM 1331 N N . THR A 1 182 ? 5.416 3.095 -3.574 1.00 88.88 182 THR A N 1
ATOM 1332 C CA . THR A 1 182 ? 6.738 2.542 -3.896 1.00 88.88 182 THR A CA 1
ATOM 1333 C C . THR A 1 182 ? 6.647 1.041 -4.175 1.00 88.88 182 THR A C 1
ATOM 1335 O O . THR A 1 182 ? 7.220 0.575 -5.157 1.00 88.88 182 THR A O 1
ATOM 1338 N N . SER A 1 183 ? 5.880 0.291 -3.375 1.00 86.81 183 SER A N 1
ATOM 1339 C CA . SER A 1 183 ? 5.635 -1.141 -3.598 1.00 86.81 183 SER A CA 1
ATOM 1340 C C . SER A 1 183 ? 4.887 -1.404 -4.907 1.00 86.81 183 SER A C 1
ATOM 1342 O O . SER A 1 183 ? 5.323 -2.223 -5.713 1.00 86.81 183 SER A O 1
ATOM 1344 N N . THR A 1 184 ? 3.813 -0.659 -5.177 1.00 87.56 184 THR A N 1
ATOM 1345 C CA . THR A 1 184 ? 3.047 -0.764 -6.430 1.00 87.56 184 THR A CA 1
ATOM 1346 C C . THR A 1 184 ? 3.930 -0.419 -7.628 1.00 87.56 184 THR A C 1
ATOM 1348 O O . THR A 1 184 ? 3.942 -1.135 -8.626 1.00 87.56 184 THR A O 1
ATOM 1351 N N . SER A 1 185 ? 4.741 0.635 -7.515 1.00 91.38 185 SER A N 1
ATOM 1352 C CA . SER A 1 185 ? 5.669 1.047 -8.569 1.00 91.38 185 SER A CA 1
ATOM 1353 C C . SER A 1 185 ? 6.729 -0.018 -8.849 1.00 91.38 185 SER A C 1
ATOM 1355 O O . SER A 1 185 ? 7.043 -0.285 -10.006 1.00 91.38 185 SER A O 1
ATOM 1357 N N . TYR A 1 186 ? 7.252 -0.659 -7.800 1.00 92.19 186 TYR A N 1
ATOM 1358 C CA . TYR A 1 186 ? 8.162 -1.796 -7.914 1.00 92.19 186 TYR A CA 1
ATOM 1359 C C . TYR A 1 186 ? 7.507 -2.988 -8.626 1.00 92.19 186 TYR A C 1
ATOM 1361 O O . TYR A 1 186 ? 8.110 -3.564 -9.531 1.00 92.19 186 TYR A O 1
ATOM 1369 N N . GLN A 1 187 ? 6.271 -3.344 -8.262 1.00 88.88 187 GLN A N 1
ATOM 1370 C CA . GLN A 1 187 ? 5.540 -4.450 -8.891 1.00 88.88 187 GLN A CA 1
ATOM 1371 C C . GLN A 1 187 ? 5.320 -4.192 -10.387 1.00 88.88 187 GLN A C 1
ATOM 1373 O O . GLN A 1 187 ? 5.623 -5.054 -11.208 1.00 88.88 187 GLN A O 1
ATOM 1378 N N . VAL A 1 188 ? 4.884 -2.982 -10.753 1.00 89.81 188 VAL A N 1
ATOM 1379 C CA . VAL A 1 188 ? 4.714 -2.583 -12.159 1.00 89.81 188 VAL A CA 1
ATOM 1380 C C . VAL A 1 188 ? 6.053 -2.590 -12.895 1.00 89.81 188 VAL A C 1
ATOM 1382 O O . VAL A 1 188 ? 6.131 -3.090 -14.012 1.00 89.81 188 VAL A O 1
ATOM 1385 N N . ALA A 1 189 ? 7.128 -2.086 -12.282 1.00 92.44 189 ALA A N 1
ATOM 1386 C CA . ALA A 1 189 ? 8.443 -2.077 -12.915 1.00 92.44 189 ALA A CA 1
ATOM 1387 C C . ALA A 1 189 ? 8.954 -3.498 -13.219 1.00 92.44 189 ALA A C 1
ATOM 1389 O O . ALA A 1 189 ? 9.462 -3.733 -14.314 1.00 92.44 189 ALA A O 1
ATOM 1390 N N . ASN A 1 190 ? 8.771 -4.453 -12.299 1.00 91.31 190 ASN A N 1
ATOM 1391 C CA . ASN A 1 190 ? 9.107 -5.860 -12.550 1.00 91.31 190 ASN A CA 1
ATOM 1392 C C . ASN A 1 190 ? 8.215 -6.504 -13.608 1.00 91.31 190 ASN A C 1
ATOM 1394 O O . ASN A 1 190 ? 8.714 -7.269 -14.427 1.00 91.31 190 ASN A O 1
ATOM 1398 N N . ALA A 1 191 ? 6.919 -6.189 -13.617 1.00 88.44 191 ALA A N 1
ATOM 1399 C CA . ALA A 1 191 ? 5.998 -6.688 -14.633 1.00 88.44 191 ALA A CA 1
ATOM 1400 C C . ALA A 1 191 ? 6.379 -6.181 -16.039 1.00 88.44 191 ALA A C 1
ATOM 1402 O O . ALA A 1 191 ? 6.243 -6.903 -17.020 1.00 88.44 191 ALA A O 1
ATOM 1403 N N . LEU A 1 192 ? 6.947 -4.974 -16.124 1.00 89.75 192 LEU A N 1
ATOM 1404 C CA . LEU A 1 192 ? 7.552 -4.403 -17.333 1.00 89.75 192 LEU A CA 1
ATOM 1405 C C . LEU A 1 192 ? 8.979 -4.917 -17.617 1.00 89.75 192 LEU A C 1
ATOM 1407 O O . LEU A 1 192 ? 9.684 -4.316 -18.425 1.00 89.75 192 LEU A O 1
ATOM 1411 N N . GLU A 1 193 ? 9.421 -5.976 -16.935 1.00 91.19 193 GLU A N 1
ATOM 1412 C CA . GLU A 1 193 ? 10.731 -6.620 -17.101 1.00 91.19 193 GLU A CA 1
ATOM 1413 C C . GLU A 1 193 ? 11.929 -5.664 -16.946 1.00 91.19 193 GLU A C 1
ATOM 1415 O O . GLU A 1 193 ? 12.933 -5.766 -17.659 1.00 91.19 193 GLU A O 1
ATOM 1420 N N . VAL A 1 194 ? 11.844 -4.722 -15.997 1.00 94.31 194 VAL A N 1
ATOM 1421 C CA . VAL A 1 194 ? 12.952 -3.805 -15.702 1.00 94.31 194 VAL A CA 1
ATOM 1422 C C . VAL A 1 194 ? 14.237 -4.572 -15.387 1.00 94.31 194 VAL A C 1
ATOM 1424 O O . VAL A 1 194 ? 14.249 -5.548 -14.637 1.00 94.31 194 VAL A O 1
ATOM 1427 N N . HIS A 1 195 ? 15.353 -4.103 -15.936 1.00 94.62 195 HIS A N 1
ATOM 1428 C CA . HIS A 1 195 ? 16.651 -4.738 -15.757 1.00 94.62 195 HIS A CA 1
ATOM 1429 C C . HIS A 1 195 ? 17.750 -3.704 -15.520 1.00 94.62 195 HIS A C 1
ATOM 1431 O O . HIS A 1 195 ? 17.603 -2.516 -15.808 1.00 94.62 195 HIS A O 1
ATOM 1437 N N . ARG A 1 196 ? 18.898 -4.166 -15.017 1.00 96.19 196 ARG A N 1
ATOM 1438 C CA . ARG A 1 196 ? 20.075 -3.312 -14.816 1.00 96.19 196 ARG A CA 1
ATOM 1439 C C . ARG A 1 196 ? 20.487 -2.617 -16.121 1.00 96.19 196 ARG A C 1
ATOM 1441 O O . ARG A 1 196 ? 20.416 -3.212 -17.199 1.00 96.19 196 ARG A O 1
ATOM 1448 N N . GLY A 1 197 ? 20.970 -1.380 -16.012 1.00 93.62 197 GLY A N 1
ATOM 1449 C CA . GLY A 1 197 ? 21.445 -0.582 -17.143 1.00 93.62 197 GLY A CA 1
ATOM 1450 C C . GLY A 1 197 ? 20.375 0.280 -17.816 1.00 93.62 197 GLY A C 1
ATOM 1451 O O . GLY A 1 197 ? 20.705 1.000 -18.762 1.00 93.62 197 GLY A O 1
ATOM 1452 N N . VAL A 1 198 ? 19.124 0.251 -17.341 1.00 95.31 198 VAL A N 1
ATOM 1453 C CA . VAL A 1 198 ? 18.123 1.252 -17.737 1.00 95.31 198 VAL A CA 1
ATOM 1454 C C . VAL A 1 198 ? 18.548 2.642 -17.228 1.00 95.31 198 VAL A C 1
ATOM 1456 O O . VAL A 1 198 ? 18.991 2.758 -16.084 1.00 95.31 198 VAL A O 1
ATOM 1459 N N . PRO A 1 199 ? 18.460 3.715 -18.037 1.00 95.31 199 PRO A N 1
ATOM 1460 C CA . PRO A 1 199 ? 18.970 5.033 -17.646 1.00 95.31 199 PRO A CA 1
ATOM 1461 C C . PRO A 1 199 ? 18.284 5.662 -16.425 1.00 95.31 199 PRO A C 1
ATOM 1463 O O . PRO A 1 199 ? 18.834 6.581 -15.822 1.00 95.31 199 PRO A O 1
ATOM 1466 N N . GLU A 1 200 ? 17.066 5.229 -16.100 1.00 96.94 200 GLU A N 1
ATOM 1467 C CA . GLU A 1 200 ? 16.206 5.848 -15.088 1.00 96.94 200 GLU A CA 1
ATOM 1468 C C . GLU A 1 200 ? 16.482 5.326 -13.679 1.00 96.94 200 GLU A C 1
ATOM 1470 O O . GLU A 1 200 ? 16.178 6.022 -12.710 1.00 96.94 200 GLU A O 1
ATOM 1475 N N . ILE A 1 201 ? 17.057 4.123 -13.562 1.00 97.44 201 ILE A N 1
ATOM 1476 C CA . ILE A 1 201 ? 17.287 3.460 -12.279 1.00 97.44 201 ILE A CA 1
ATOM 1477 C C . ILE A 1 201 ? 18.786 3.209 -12.085 1.00 97.44 201 ILE A C 1
ATOM 1479 O O . ILE A 1 201 ? 19.378 2.422 -12.823 1.00 97.44 201 ILE A O 1
ATOM 1483 N N . PRO A 1 202 ? 19.416 3.830 -11.071 1.00 97.56 202 PRO A N 1
ATOM 1484 C CA . PRO A 1 202 ? 20.812 3.578 -10.734 1.00 97.56 202 PRO A CA 1
ATOM 1485 C C . PRO A 1 202 ? 21.128 2.093 -10.486 1.00 97.56 202 PRO A C 1
ATOM 1487 O O . PRO A 1 202 ? 20.430 1.419 -9.729 1.00 97.56 202 PRO A O 1
ATOM 1490 N N . ASP A 1 203 ? 22.262 1.609 -11.011 1.00 97.19 203 ASP A N 1
ATOM 1491 C CA . ASP A 1 203 ? 22.709 0.205 -10.898 1.00 97.19 203 ASP A CA 1
ATOM 1492 C C . ASP A 1 203 ? 22.774 -0.330 -9.454 1.00 97.19 203 ASP A C 1
ATOM 1494 O O . ASP A 1 203 ? 22.642 -1.536 -9.227 1.00 97.19 203 ASP A O 1
ATOM 1498 N N . LYS A 1 204 ? 22.960 0.558 -8.466 1.00 96.81 204 LYS A N 1
ATOM 1499 C CA . LYS A 1 204 ? 22.978 0.215 -7.033 1.00 96.81 204 LYS A CA 1
ATOM 1500 C C . LYS A 1 204 ? 21.652 -0.362 -6.526 1.00 96.81 204 LYS A C 1
ATOM 1502 O O . LYS A 1 204 ? 21.648 -1.056 -5.506 1.00 96.81 204 LYS A O 1
ATOM 1507 N N . PHE A 1 205 ? 20.552 -0.095 -7.226 1.00 97.38 205 PHE A N 1
ATOM 1508 C CA . PHE A 1 205 ? 19.226 -0.618 -6.915 1.00 97.38 205 PHE A CA 1
ATOM 1509 C C . PHE A 1 205 ? 18.933 -1.963 -7.572 1.00 97.38 205 PHE A C 1
ATOM 1511 O O . PHE A 1 205 ? 17.828 -2.465 -7.436 1.00 97.38 205 PHE A O 1
ATOM 1518 N N . PHE A 1 206 ? 19.923 -2.582 -8.212 1.00 97.12 206 PHE A N 1
ATOM 1519 C CA . PHE A 1 206 ? 19.807 -3.933 -8.746 1.00 97.12 206 PHE A CA 1
ATOM 1520 C C . PHE A 1 206 ? 20.708 -4.905 -7.986 1.00 97.12 206 PHE A C 1
ATOM 1522 O O . PHE A 1 206 ? 21.864 -4.582 -7.688 1.00 97.12 206 PHE A O 1
ATOM 1529 N N . ASP A 1 207 ? 20.203 -6.108 -7.733 1.00 93.19 207 ASP A N 1
ATOM 1530 C CA . ASP A 1 207 ? 21.004 -7.285 -7.409 1.00 93.19 207 ASP A CA 1
ATOM 1531 C C . ASP A 1 207 ? 21.119 -8.168 -8.662 1.00 93.19 207 ASP A C 1
ATOM 1533 O O . ASP A 1 207 ? 20.141 -8.703 -9.184 1.00 93.19 207 ASP A O 1
ATOM 1537 N N . GLY A 1 208 ? 22.318 -8.232 -9.243 1.00 92.56 208 GLY A N 1
ATOM 1538 C CA . GLY A 1 208 ? 22.487 -8.737 -10.608 1.00 92.5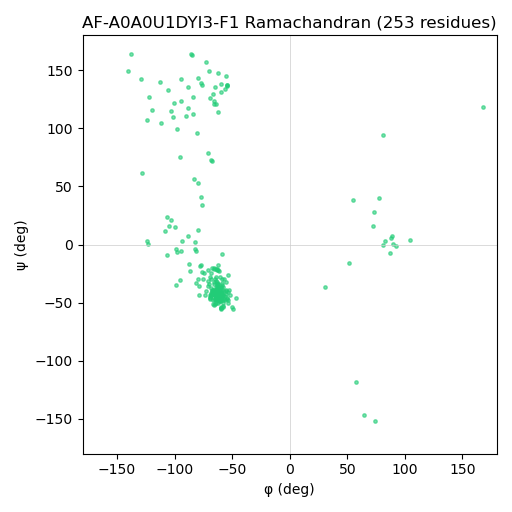6 208 GLY A CA 1
ATOM 1539 C C . GLY A 1 208 ? 21.639 -7.944 -11.615 1.00 92.56 208 GLY A C 1
ATOM 1540 O O . GLY A 1 208 ? 21.853 -6.745 -11.784 1.00 92.56 208 GLY A O 1
ATOM 1541 N N . ASN A 1 209 ? 20.703 -8.620 -12.287 1.00 92.44 209 ASN A N 1
ATOM 1542 C CA . ASN A 1 209 ? 19.731 -7.995 -13.195 1.00 92.44 209 ASN A CA 1
ATOM 1543 C C . ASN A 1 209 ? 18.366 -7.738 -12.543 1.00 92.44 209 ASN A C 1
ATOM 1545 O O . ASN A 1 209 ? 17.521 -7.123 -13.182 1.00 92.44 209 ASN A O 1
ATOM 1549 N N . GLN A 1 210 ? 18.146 -8.203 -11.313 1.00 92.69 210 GLN A N 1
ATOM 1550 C CA . GLN A 1 210 ? 16.870 -8.065 -10.621 1.00 92.69 210 GLN A CA 1
ATOM 1551 C C . GLN A 1 210 ? 16.827 -6.744 -9.864 1.00 92.69 210 GLN A C 1
ATOM 1553 O O . GLN A 1 210 ? 17.799 -6.363 -9.208 1.00 92.69 210 GLN A O 1
ATOM 1558 N N . LEU A 1 211 ? 15.707 -6.033 -9.960 1.00 94.50 211 LEU A N 1
ATOM 1559 C CA . LEU A 1 211 ? 15.477 -4.842 -9.156 1.00 94.50 211 LEU A CA 1
ATOM 1560 C C . LEU A 1 211 ? 15.351 -5.259 -7.685 1.00 94.50 211 LEU A C 1
ATOM 1562 O O . LEU A 1 211 ? 14.572 -6.153 -7.355 1.00 94.50 211 LEU A O 1
ATOM 1566 N N . LYS A 1 212 ? 16.105 -4.602 -6.801 1.00 92.81 212 LYS A N 1
ATOM 1567 C CA . LYS A 1 212 ? 15.980 -4.799 -5.354 1.00 92.81 212 LYS A CA 1
ATOM 1568 C C . LYS A 1 212 ? 14.570 -4.454 -4.914 1.00 92.81 212 LYS A C 1
ATOM 1570 O O . LYS A 1 212 ? 14.033 -3.443 -5.367 1.00 92.81 212 LYS A O 1
ATOM 1575 N N . SER A 1 213 ? 13.995 -5.253 -4.031 1.00 88.88 213 SER A N 1
ATOM 1576 C CA . SER A 1 213 ? 12.687 -4.982 -3.445 1.00 88.88 213 SER A CA 1
ATOM 1577 C C . SER A 1 213 ? 12.745 -3.828 -2.430 1.00 88.88 213 SER A C 1
ATOM 1579 O O . SER A 1 213 ? 13.821 -3.536 -1.901 1.00 88.88 213 SER A O 1
ATOM 1581 N N . PRO A 1 214 ? 11.623 -3.141 -2.136 1.00 86.25 214 PRO A N 1
ATOM 1582 C CA . PRO A 1 214 ? 11.616 -1.984 -1.233 1.00 86.25 214 PRO A CA 1
ATOM 1583 C C . PRO A 1 214 ? 12.198 -2.241 0.171 1.00 86.25 214 PRO A C 1
ATOM 1585 O O . PRO A 1 214 ? 12.820 -1.348 0.745 1.00 86.25 214 PRO A O 1
ATOM 1588 N N . ASP A 1 215 ? 12.046 -3.450 0.712 1.00 81.88 215 ASP A N 1
ATOM 1589 C CA . ASP A 1 215 ? 12.605 -3.885 2.002 1.00 81.88 215 ASP A CA 1
ATOM 1590 C C . ASP A 1 215 ? 14.140 -4.008 1.982 1.00 81.88 215 ASP A C 1
ATOM 1592 O O . ASP A 1 215 ? 14.798 -3.830 3.007 1.00 81.88 215 ASP A O 1
ATOM 1596 N N . GLN A 1 216 ? 14.730 -4.214 0.803 1.00 87.19 216 GLN A N 1
ATOM 1597 C CA . GLN A 1 216 ? 16.180 -4.250 0.602 1.00 87.19 216 GLN A CA 1
ATOM 1598 C C . GLN A 1 216 ? 16.793 -2.847 0.458 1.00 87.19 216 GLN A C 1
ATOM 1600 O O . GLN A 1 216 ? 18.016 -2.711 0.337 1.00 87.19 216 GLN A O 1
ATOM 1605 N N . ILE A 1 217 ? 15.966 -1.795 0.449 1.00 87.06 217 ILE A N 1
ATOM 1606 C CA . ILE A 1 217 ? 16.402 -0.408 0.294 1.00 87.06 217 ILE A CA 1
ATOM 1607 C C . ILE A 1 217 ? 16.588 0.247 1.662 1.00 87.06 217 ILE A C 1
ATOM 1609 O O . ILE A 1 217 ? 15.667 0.347 2.478 1.00 87.06 217 ILE A O 1
ATOM 1613 N N . SER A 1 218 ? 17.798 0.760 1.895 1.00 84.12 218 SER A N 1
ATOM 1614 C CA . SER A 1 218 ? 18.122 1.486 3.122 1.00 84.12 218 SER A CA 1
ATOM 1615 C C . SER A 1 218 ? 17.274 2.755 3.262 1.00 84.12 218 SER A C 1
ATOM 1617 O O . SER A 1 218 ? 16.958 3.416 2.272 1.00 84.12 218 SER A O 1
ATOM 1619 N N . THR A 1 219 ? 16.941 3.153 4.494 1.00 78.12 219 THR A N 1
ATOM 1620 C CA . THR A 1 219 ? 16.112 4.345 4.759 1.00 78.12 219 THR A CA 1
ATOM 1621 C C . THR A 1 219 ? 16.646 5.607 4.077 1.00 78.12 219 THR A C 1
ATOM 1623 O O . THR A 1 219 ? 15.865 6.377 3.525 1.00 78.12 219 THR A O 1
ATOM 1626 N N . SER A 1 220 ? 17.971 5.794 4.044 1.00 81.12 220 SER A N 1
ATOM 1627 C CA . SER A 1 220 ? 18.618 6.936 3.381 1.00 81.12 220 SER A CA 1
ATOM 1628 C C . SER A 1 220 ? 18.450 6.960 1.860 1.00 81.12 220 SER A C 1
ATOM 1630 O O . SER A 1 220 ? 18.630 8.008 1.250 1.00 81.12 220 SER A O 1
ATOM 1632 N N . GLU A 1 221 ? 18.128 5.825 1.241 1.00 88.69 221 GLU A N 1
ATOM 1633 C CA . GLU A 1 221 ? 18.027 5.686 -0.213 1.00 88.69 221 GLU A CA 1
ATOM 1634 C C . GLU A 1 221 ? 16.583 5.583 -0.714 1.00 88.69 221 GLU A C 1
ATOM 1636 O O . GLU A 1 221 ? 16.356 5.680 -1.918 1.00 88.69 221 GLU A O 1
ATOM 1641 N N . ARG A 1 222 ? 15.596 5.437 0.180 1.00 85.69 222 ARG A N 1
ATOM 1642 C CA . ARG A 1 222 ? 14.179 5.247 -0.185 1.00 85.69 222 ARG A CA 1
ATOM 1643 C C . ARG A 1 222 ? 13.633 6.349 -1.091 1.00 85.69 222 ARG A C 1
ATOM 1645 O O . ARG A 1 222 ? 12.949 6.047 -2.063 1.00 85.69 222 ARG A O 1
ATOM 1652 N N . SER A 1 223 ? 13.962 7.611 -0.812 1.00 87.00 223 SER A N 1
ATOM 1653 C CA . SER A 1 223 ? 13.504 8.747 -1.627 1.00 87.00 223 SER A CA 1
ATOM 1654 C C . SER A 1 223 ? 14.083 8.711 -3.049 1.00 87.00 223 SER A C 1
ATOM 1656 O O . SER A 1 223 ? 13.359 8.908 -4.028 1.00 87.00 223 SER A O 1
ATOM 1658 N N . GLU A 1 224 ? 15.372 8.386 -3.186 1.00 93.06 224 GLU A N 1
ATOM 1659 C CA . GLU A 1 224 ? 16.024 8.236 -4.492 1.00 93.06 224 GLU A CA 1
ATOM 1660 C C . GLU A 1 224 ? 15.468 7.024 -5.250 1.00 93.06 224 GLU A C 1
ATOM 1662 O O . GLU A 1 224 ? 15.218 7.107 -6.453 1.00 93.06 224 GLU A O 1
ATOM 1667 N N . TYR A 1 225 ? 15.224 5.920 -4.545 1.00 93.69 225 TYR A N 1
ATOM 1668 C CA . TYR A 1 225 ? 14.636 4.708 -5.104 1.00 93.69 225 TYR A CA 1
ATOM 1669 C C . TYR A 1 225 ? 13.221 4.957 -5.647 1.00 93.69 225 TYR A C 1
ATOM 1671 O O . TYR A 1 225 ? 12.958 4.674 -6.815 1.00 93.69 225 TYR A O 1
ATOM 1679 N N . ALA A 1 226 ? 12.342 5.580 -4.855 1.00 91.06 226 ALA A N 1
ATOM 1680 C CA . ALA A 1 226 ? 10.990 5.943 -5.282 1.00 91.06 226 ALA A CA 1
ATOM 1681 C C . ALA A 1 226 ? 11.002 6.908 -6.482 1.00 91.06 226 ALA A C 1
ATOM 1683 O O . ALA A 1 226 ? 10.255 6.722 -7.442 1.00 91.06 226 ALA A O 1
ATOM 1684 N N . THR A 1 227 ? 11.905 7.895 -6.476 1.00 93.88 227 THR A N 1
ATOM 1685 C CA . THR A 1 227 ? 12.080 8.827 -7.604 1.00 93.88 227 THR A CA 1
ATOM 1686 C C . THR A 1 227 ? 12.528 8.098 -8.874 1.00 93.88 227 THR A C 1
ATOM 1688 O O . THR A 1 227 ? 12.009 8.360 -9.959 1.00 93.88 227 THR A O 1
ATOM 1691 N N . SER A 1 228 ? 13.470 7.160 -8.747 1.00 96.31 228 SER A N 1
ATOM 1692 C CA . SER A 1 228 ? 13.989 6.364 -9.866 1.00 96.31 228 SER A CA 1
ATOM 1693 C C . SER A 1 228 ? 12.903 5.476 -10.478 1.00 96.31 228 SER A C 1
ATOM 1695 O O . SER A 1 228 ? 12.748 5.447 -11.699 1.00 96.31 228 SER A O 1
ATOM 1697 N N . LEU A 1 229 ? 12.093 4.822 -9.637 1.00 95.25 229 LEU A N 1
ATOM 1698 C CA . LEU A 1 229 ? 10.927 4.057 -10.080 1.00 95.25 229 LEU A CA 1
ATOM 1699 C C . LEU A 1 229 ? 9.917 4.941 -10.816 1.00 95.25 229 LEU A C 1
ATOM 1701 O O . LEU A 1 229 ? 9.490 4.591 -11.912 1.00 95.25 229 LEU A O 1
ATOM 1705 N N . ASN A 1 230 ? 9.573 6.110 -10.269 1.00 92.62 230 ASN A N 1
ATOM 1706 C CA . ASN A 1 230 ? 8.656 7.036 -10.932 1.00 92.62 230 ASN A CA 1
ATOM 1707 C C . ASN A 1 230 ? 9.183 7.489 -12.306 1.00 92.62 230 ASN A C 1
ATOM 1709 O O . ASN A 1 230 ? 8.425 7.527 -13.273 1.00 92.62 230 ASN A O 1
ATOM 1713 N N . ASN A 1 231 ? 10.481 7.784 -12.417 1.00 94.19 231 ASN A N 1
ATOM 1714 C CA . ASN A 1 231 ? 11.100 8.169 -13.688 1.00 94.19 231 ASN A CA 1
ATOM 1715 C C . ASN A 1 231 ? 11.041 7.039 -14.726 1.00 94.19 231 ASN A C 1
ATOM 1717 O O . ASN A 1 231 ? 10.738 7.297 -15.893 1.00 94.19 231 ASN A O 1
ATOM 1721 N N . TYR A 1 232 ? 11.308 5.799 -14.303 1.00 95.19 232 TYR A N 1
ATOM 1722 C CA . TYR A 1 232 ? 11.163 4.614 -15.147 1.00 95.19 232 TYR A CA 1
ATOM 1723 C C . TYR A 1 232 ? 9.717 4.473 -15.628 1.00 95.19 232 TYR A C 1
ATOM 1725 O O . TYR A 1 232 ? 9.441 4.505 -16.824 1.00 95.19 232 TYR A O 1
ATOM 1733 N N . LEU A 1 233 ? 8.764 4.445 -14.699 1.00 92.12 233 LEU A N 1
ATOM 1734 C CA . LEU A 1 233 ? 7.344 4.292 -15.002 1.00 92.12 233 LEU A CA 1
ATOM 1735 C C . LEU A 1 233 ? 6.796 5.406 -15.898 1.00 92.12 233 LEU A C 1
ATOM 1737 O O . LEU A 1 233 ? 6.009 5.133 -16.804 1.00 92.12 233 LEU A O 1
ATOM 1741 N N . GLN A 1 234 ? 7.258 6.645 -15.722 1.00 90.25 234 GLN A N 1
ATOM 1742 C CA . GLN A 1 234 ? 6.896 7.757 -16.595 1.00 90.25 234 GLN A CA 1
ATOM 1743 C C . GLN A 1 234 ? 7.275 7.496 -18.057 1.00 90.25 234 GLN A C 1
ATOM 1745 O O . GLN A 1 234 ? 6.482 7.795 -18.950 1.00 90.25 234 GLN A O 1
ATOM 1750 N N . LYS A 1 235 ? 8.453 6.920 -18.320 1.00 90.44 235 LYS A N 1
ATOM 1751 C CA . LYS A 1 235 ? 8.868 6.574 -19.688 1.00 90.44 235 LYS A CA 1
ATOM 1752 C C . LYS A 1 235 ? 8.091 5.407 -20.285 1.00 90.44 235 LYS A C 1
ATOM 1754 O O . LYS A 1 235 ? 8.015 5.309 -21.505 1.00 90.44 235 LYS A O 1
ATOM 1759 N N . HIS A 1 236 ? 7.494 4.574 -19.441 1.00 88.62 236 HIS A N 1
ATOM 1760 C CA . HIS A 1 236 ? 6.719 3.403 -19.839 1.00 88.62 236 HIS A CA 1
ATOM 1761 C C . HIS A 1 236 ? 5.199 3.649 -19.827 1.00 88.62 236 HIS A C 1
ATOM 1763 O O . HIS A 1 236 ? 4.424 2.704 -19.883 1.00 88.62 236 HIS A O 1
ATOM 1769 N N . GLY A 1 237 ? 4.754 4.912 -19.773 1.00 86.62 237 GLY A N 1
ATOM 1770 C CA . GLY A 1 237 ? 3.333 5.271 -19.881 1.00 86.62 237 GLY A CA 1
ATOM 1771 C C . GLY A 1 237 ? 2.555 5.281 -18.561 1.00 86.62 237 GLY A C 1
ATOM 1772 O O . GLY A 1 237 ? 1.357 5.543 -18.570 1.00 86.62 237 GLY A O 1
ATOM 1773 N N . TYR A 1 238 ? 3.227 5.086 -17.425 1.00 86.94 238 TYR A N 1
ATOM 1774 C CA . TYR A 1 238 ? 2.644 5.087 -16.075 1.00 86.94 238 TYR A CA 1
ATOM 1775 C C . TYR A 1 238 ? 2.998 6.357 -15.282 1.00 86.94 238 TYR A C 1
ATOM 1777 O O . TYR A 1 238 ? 2.993 6.373 -14.049 1.00 86.94 238 TYR A O 1
ATOM 1785 N N . GLY A 1 239 ? 3.311 7.446 -15.993 1.00 77.81 239 GLY A N 1
ATOM 1786 C CA . GLY A 1 239 ? 3.563 8.755 -15.393 1.00 77.81 239 GLY A CA 1
ATOM 1787 C C . GLY A 1 239 ? 2.313 9.262 -14.679 1.00 77.81 239 GLY A C 1
ATOM 1788 O O . GLY A 1 239 ? 1.302 9.528 -15.321 1.00 77.81 239 GLY A O 1
ATOM 1789 N N . GLY A 1 240 ? 2.377 9.377 -13.353 1.00 81.25 240 GLY A N 1
ATOM 1790 C CA . GLY A 1 240 ? 1.238 9.765 -12.516 1.00 81.25 240 GLY A CA 1
ATOM 1791 C C . GLY A 1 240 ? 0.594 8.619 -11.735 1.00 81.25 240 GLY A C 1
ATOM 1792 O O . GLY A 1 240 ? -0.385 8.877 -11.037 1.00 81.25 240 GLY A O 1
ATOM 1793 N N . LEU A 1 241 ? 1.139 7.394 -11.794 1.00 88.06 241 LEU A N 1
ATOM 1794 C CA . LEU A 1 241 ? 0.718 6.285 -10.925 1.00 88.06 241 LEU A CA 1
ATOM 1795 C C . LEU A 1 241 ? 0.706 6.716 -9.459 1.00 88.06 241 LEU A C 1
ATOM 1797 O O . LEU A 1 241 ? -0.330 6.596 -8.816 1.00 88.06 241 LEU A O 1
ATOM 1801 N N . GLY A 1 242 ? 1.823 7.263 -8.962 1.00 86.25 242 GLY A N 1
ATOM 1802 C CA . GLY A 1 242 ? 1.941 7.698 -7.568 1.00 86.25 242 GLY A CA 1
ATO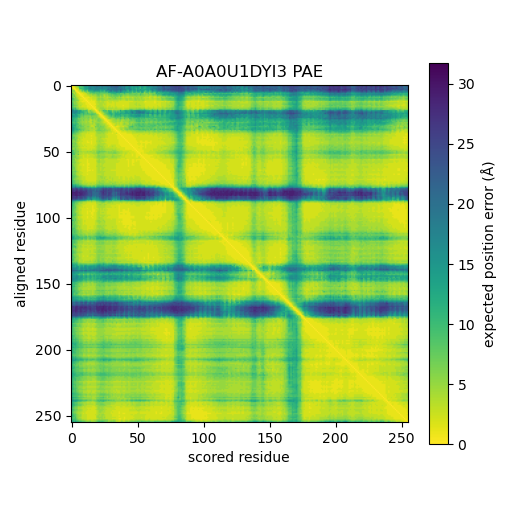M 1803 C C . GLY A 1 242 ? 0.884 8.732 -7.197 1.00 86.25 242 GLY A C 1
ATOM 1804 O O . GLY A 1 242 ? 0.085 8.487 -6.310 1.00 86.25 242 GLY A O 1
ATOM 1805 N N . THR A 1 243 ? 0.777 9.819 -7.966 1.00 86.88 243 THR A N 1
ATOM 1806 C CA . THR A 1 243 ? -0.232 10.867 -7.733 1.00 86.88 243 THR A CA 1
ATOM 1807 C C . THR A 1 243 ? -1.667 10.340 -7.772 1.00 86.88 243 THR A C 1
ATOM 1809 O O . THR A 1 243 ? -2.502 10.770 -6.986 1.00 86.88 243 THR A O 1
ATOM 1812 N N . THR A 1 244 ? -1.969 9.419 -8.690 1.00 89.00 244 THR A N 1
ATOM 1813 C CA . THR A 1 244 ? -3.309 8.825 -8.811 1.00 89.00 244 THR A CA 1
ATOM 1814 C C . THR A 1 244 ? -3.613 7.925 -7.618 1.00 89.00 244 THR A C 1
ATOM 1816 O O . THR A 1 244 ? -4.706 7.988 -7.066 1.00 89.00 244 THR A O 1
ATOM 1819 N N . TYR A 1 245 ? -2.641 7.108 -7.215 1.00 90.62 245 TYR A N 1
ATOM 1820 C CA . TYR A 1 245 ? -2.755 6.252 -6.046 1.00 90.62 245 TYR A CA 1
ATOM 1821 C C . TYR A 1 245 ? -2.920 7.081 -4.771 1.00 90.62 245 TYR A C 1
ATOM 1823 O O . TYR A 1 245 ? -3.834 6.808 -4.007 1.00 90.62 245 TYR A O 1
ATOM 1831 N N . ASP A 1 246 ? -2.097 8.114 -4.573 1.00 88.56 246 ASP A N 1
ATOM 1832 C CA . ASP A 1 246 ? -2.168 9.006 -3.412 1.00 88.56 246 ASP A CA 1
ATOM 1833 C C . ASP A 1 246 ? -3.521 9.708 -3.328 1.00 88.56 246 ASP A C 1
ATOM 1835 O O . ASP A 1 246 ? -4.140 9.702 -2.273 1.00 88.56 246 ASP A O 1
ATOM 1839 N N . MET A 1 247 ? -4.025 10.243 -4.445 1.00 89.75 247 MET A N 1
ATOM 1840 C CA . MET A 1 247 ? -5.356 10.852 -4.496 1.00 89.75 247 MET A CA 1
ATOM 1841 C C . MET A 1 247 ? -6.432 9.864 -4.038 1.00 89.75 247 MET A C 1
ATOM 1843 O O . MET A 1 247 ? -7.262 10.196 -3.199 1.00 89.75 247 MET A O 1
ATOM 1847 N N . TYR A 1 248 ? -6.401 8.633 -4.555 1.00 92.25 248 TYR A N 1
ATOM 1848 C CA . TYR A 1 248 ? -7.379 7.636 -4.148 1.00 92.25 248 TYR A CA 1
ATOM 1849 C C . TYR A 1 248 ? -7.202 7.205 -2.687 1.00 92.25 248 TYR A C 1
ATOM 1851 O O . TYR A 1 248 ? -8.167 7.012 -1.952 1.00 92.25 248 TYR A O 1
ATOM 1859 N N . TYR A 1 249 ? -5.962 7.068 -2.245 1.00 91.69 249 TYR A N 1
ATOM 1860 C CA . TYR A 1 249 ? -5.649 6.733 -0.871 1.00 91.69 249 TYR A CA 1
ATOM 1861 C C . TYR A 1 249 ? -6.178 7.797 0.102 1.00 91.69 249 TYR A C 1
ATOM 1863 O O . TYR A 1 249 ? -6.777 7.438 1.113 1.00 91.69 249 TYR A O 1
ATOM 1871 N N . GLU A 1 250 ? -5.992 9.082 -0.209 1.00 89.94 250 GLU A N 1
ATOM 1872 C CA . GLU A 1 250 ? -6.473 10.216 0.593 1.00 89.94 250 GLU A CA 1
ATOM 1873 C C . GLU A 1 250 ? -8.009 10.232 0.665 1.00 89.94 250 GLU A C 1
ATOM 1875 O O . GLU A 1 250 ? -8.546 10.322 1.770 1.00 89.94 250 GLU A O 1
ATOM 1880 N N . ASP A 1 251 ? -8.719 10.004 -0.452 1.00 90.69 251 ASP A N 1
ATOM 1881 C CA . ASP A 1 251 ? -10.184 9.817 -0.459 1.00 90.69 251 ASP A CA 1
ATOM 1882 C C . ASP A 1 251 ? -10.603 8.701 0.521 1.00 90.69 251 ASP A C 1
ATOM 1884 O O . ASP A 1 251 ? -11.513 8.857 1.348 1.00 90.69 251 ASP A O 1
ATOM 1888 N N . GLY A 1 252 ? -9.906 7.559 0.454 1.00 89.81 252 GLY A N 1
ATOM 1889 C CA . GLY A 1 252 ? -10.138 6.404 1.318 1.00 89.81 252 GLY A CA 1
ATOM 1890 C C . GLY A 1 252 ? -9.849 6.695 2.789 1.00 89.81 252 GLY A C 1
ATOM 1891 O O . GLY A 1 252 ? -10.637 6.314 3.656 1.00 89.81 252 GLY A O 1
ATOM 1892 N N . ALA A 1 253 ? -8.772 7.424 3.074 1.00 89.81 253 ALA A N 1
ATOM 1893 C CA . ALA A 1 253 ? -8.358 7.820 4.417 1.00 89.81 253 ALA A CA 1
ATOM 1894 C C . ALA A 1 253 ? -9.179 8.991 4.990 1.00 89.81 253 ALA A C 1
ATOM 1896 O O . ALA A 1 253 ? -9.208 9.167 6.207 1.00 89.81 253 ALA A O 1
ATOM 1897 N N . GLY A 1 254 ? -9.893 9.741 4.146 1.00 86.69 254 GLY A N 1
ATOM 1898 C CA . GLY A 1 254 ? -10.684 10.909 4.535 1.00 86.69 254 GLY A CA 1
ATOM 1899 C C . GLY A 1 254 ? -9.837 12.160 4.777 1.00 86.69 254 GLY A C 1
ATOM 1900 O O . GLY A 1 254 ? -10.094 12.869 5.753 1.00 86.69 254 GLY A O 1
ATOM 1901 N N . LYS A 1 255 ? -8.820 12.388 3.937 1.00 81.94 255 LYS A N 1
ATOM 1902 C CA . LYS A 1 255 ? -7.863 13.504 4.032 1.00 81.94 255 LYS A CA 1
ATOM 1903 C C . LYS A 1 255 ? -8.044 14.533 2.917 1.00 81.94 255 LYS A C 1
ATOM 1905 O O . LYS A 1 255 ? -8.555 14.159 1.840 1.00 81.94 255 LYS A O 1
#

Organism: NCBI:txid451644

Radius of gyration: 17.81 Å; Cα contacts (8 Å, |Δi|>4): 377; chains: 1; bounding box: 49×36×50 Å

Sequence (255 aa):
MIAADAVALEPYQEALVGHNSDIKGFEPIGSPGDGDLEAARNVFEVIDSDRGAAKEFNAAAEQKVINHQQAFAHAAAGSDEAIADTPKGDLKAAAYLQGAINGGAEQEAIARGLQDSEIAKSMYDIKKSGLDVLFGELPGKDHIPGYDMTRDMVESAFLGANPEPGKADPAVQIDTSQHAVTSTSYQVANALEVHRGVPEIPDKFFDGNQLKSPDQISTSERSEYATSLNNYLQKHGYGGLGTTYDMYYEDGAGK

Secondary structure (DSSP, 8-state):
-HHHHHHHTGGGHHHHTT--SS-SS-PPSSBGGGTB-HHHHHHHHHHHTSHHHHHHHHHHHHHHHHHHHHHHHHHHHH-SS---SHHHHHHHHHHHHHHHHHHHHHHHHHHTT--HHHHHHHHHHHHHHHHHHHHHHSTTSSB-TTS--BHHHHHHHHT-SPPPTT---TT----HHHHHHHHHHHHHHHHTT--TT-TTS-GGGEETTEEPPGGGS-GGGHHHHHHHHHHHHHHTT-TTHHHHHHHHHHHHHT-